Protein AF-A0A8S3QTB8-F1 (afdb_monomer)

pLDDT: mean 72.91, std 21.13, range [27.81, 95.25]

Organism: Mytilus edulis (NCBI:txid6550)

Structure (mmCIF, N/CA/C/O backbone):
data_AF-A0A8S3QTB8-F1
#
_entry.id   AF-A0A8S3QTB8-F1
#
loop_
_atom_site.group_PDB
_atom_site.id
_atom_site.type_symbol
_atom_site.label_atom_id
_atom_site.label_alt_id
_atom_site.label_comp_id
_atom_site.label_asym_id
_atom_site.label_entity_id
_atom_site.label_seq_id
_atom_site.pdbx_PDB_ins_code
_atom_site.Cartn_x
_atom_site.Cartn_y
_atom_site.Cartn_z
_atom_site.occupancy
_atom_site.B_iso_or_equiv
_atom_site.auth_seq_id
_atom_site.auth_comp_id
_atom_site.auth_asym_id
_atom_site.auth_atom_id
_atom_site.pdbx_PDB_model_num
ATOM 1 N N . MET A 1 1 ? 60.133 33.269 3.155 1.00 40.09 1 MET A N 1
ATOM 2 C CA . MET A 1 1 ? 59.887 31.812 3.217 1.00 40.09 1 MET A CA 1
ATOM 3 C C . MET A 1 1 ? 58.476 31.614 3.754 1.00 40.09 1 MET A C 1
ATOM 5 O O . MET A 1 1 ? 58.293 31.550 4.959 1.00 40.09 1 MET A O 1
ATOM 9 N N . GLY A 1 2 ? 57.471 31.682 2.877 1.00 35.28 2 GLY A N 1
ATOM 10 C CA . GLY A 1 2 ? 56.062 31.510 3.243 1.00 35.28 2 GLY A CA 1
ATOM 11 C C . GLY A 1 2 ? 55.605 30.114 2.837 1.00 35.28 2 GLY A C 1
ATOM 12 O O . GLY A 1 2 ? 55.735 29.753 1.672 1.00 35.28 2 GLY A O 1
ATOM 13 N N . LEU A 1 3 ? 55.137 29.324 3.801 1.00 34.41 3 LEU A N 1
ATOM 14 C CA . LEU A 1 3 ? 54.621 27.975 3.588 1.00 34.41 3 LEU A CA 1
ATOM 15 C C . LEU A 1 3 ? 53.158 28.065 3.132 1.00 34.41 3 LEU A C 1
ATOM 17 O O . LEU A 1 3 ? 52.293 28.488 3.895 1.00 34.41 3 LEU A O 1
ATOM 21 N N . THR A 1 4 ? 52.876 27.670 1.891 1.00 35.09 4 THR A N 1
ATOM 22 C CA . THR A 1 4 ? 51.512 27.499 1.374 1.00 35.09 4 THR A CA 1
ATOM 23 C C . THR A 1 4 ? 50.957 26.152 1.835 1.00 35.09 4 THR A C 1
ATOM 25 O O . THR A 1 4 ? 51.287 25.108 1.267 1.00 35.09 4 THR A O 1
ATOM 28 N N . GLY A 1 5 ? 50.120 26.166 2.873 1.00 34.47 5 GLY A N 1
ATOM 29 C CA . GLY A 1 5 ? 49.315 25.015 3.277 1.00 34.47 5 GLY A CA 1
ATOM 30 C C . GLY A 1 5 ? 48.163 24.805 2.297 1.00 34.47 5 GLY A C 1
ATOM 31 O O . GLY A 1 5 ? 47.241 25.612 2.243 1.00 34.47 5 GLY A O 1
ATOM 32 N N . HIS A 1 6 ? 48.218 23.728 1.514 1.00 34.06 6 HIS A N 1
ATOM 33 C CA . HIS A 1 6 ? 47.056 23.231 0.779 1.00 34.06 6 HIS A CA 1
ATOM 34 C C . HIS A 1 6 ? 46.121 22.531 1.771 1.00 34.06 6 HIS A C 1
ATOM 36 O O . HIS A 1 6 ? 46.383 21.401 2.188 1.00 34.06 6 HIS A O 1
ATOM 42 N N . SER A 1 7 ? 45.035 23.201 2.152 1.00 34.91 7 SER A N 1
ATOM 43 C CA . SER A 1 7 ? 43.897 22.557 2.807 1.00 34.91 7 SER A CA 1
ATOM 44 C C . SER A 1 7 ? 43.257 21.586 1.817 1.00 34.91 7 SER A C 1
ATOM 46 O O . SER A 1 7 ? 42.650 22.004 0.835 1.00 34.91 7 SER A O 1
ATOM 48 N N . LYS A 1 8 ? 43.419 20.281 2.055 1.00 34.66 8 LYS A N 1
ATOM 49 C CA . LYS A 1 8 ? 42.612 19.251 1.397 1.00 34.66 8 LYS A CA 1
ATOM 50 C C . LYS A 1 8 ? 41.180 19.390 1.910 1.00 34.66 8 LYS A C 1
ATOM 52 O O . LYS A 1 8 ? 40.946 19.217 3.105 1.00 34.66 8 LYS A O 1
ATOM 57 N N . GLU A 1 9 ? 40.250 19.715 1.020 1.00 29.81 9 GLU A N 1
ATOM 58 C CA . GLU A 1 9 ? 38.821 19.589 1.301 1.00 29.81 9 GLU A CA 1
ATOM 59 C C . GLU A 1 9 ? 38.500 18.127 1.669 1.00 29.81 9 GLU A C 1
ATOM 61 O O . GLU A 1 9 ? 39.016 17.204 1.027 1.00 29.81 9 GLU A O 1
ATOM 66 N N . PRO A 1 10 ? 37.696 17.882 2.719 1.00 30.17 10 PRO A N 1
ATOM 67 C CA . PRO A 1 10 ? 37.243 16.539 3.047 1.00 30.17 10 PRO A CA 1
ATOM 68 C C . PRO A 1 10 ? 36.310 16.014 1.941 1.00 30.17 10 PRO A C 1
ATOM 70 O O . PRO A 1 10 ? 35.588 16.802 1.325 1.00 30.17 10 PRO A O 1
ATOM 73 N N . PRO A 1 11 ? 36.300 14.695 1.676 1.00 27.81 11 PRO A N 1
ATOM 74 C CA . PRO A 1 11 ? 35.463 14.119 0.633 1.00 27.81 11 PRO A CA 1
ATOM 75 C C . PRO A 1 11 ? 33.989 14.383 0.951 1.00 27.81 11 PRO A C 1
ATOM 77 O O . PRO A 1 11 ? 33.517 14.098 2.054 1.00 27.81 11 PRO A O 1
ATOM 80 N N . GLN A 1 12 ? 33.273 14.939 -0.025 1.00 28.28 12 GLN A N 1
ATOM 81 C CA . GLN A 1 12 ? 31.828 15.116 0.036 1.00 28.28 12 GLN A CA 1
ATOM 82 C C . GLN A 1 12 ? 31.181 13.739 0.220 1.00 28.28 12 GLN A C 1
ATOM 84 O O . GLN A 1 12 ? 31.365 12.831 -0.587 1.00 28.28 12 GLN A O 1
ATOM 89 N N . GLN A 1 13 ? 30.478 13.563 1.335 1.00 29.94 13 GLN A N 1
ATOM 90 C CA . GLN A 1 13 ? 29.775 12.334 1.666 1.00 29.94 13 GLN A CA 1
ATOM 91 C C . GLN A 1 13 ? 28.547 12.219 0.753 1.00 29.94 13 GLN A C 1
ATOM 93 O O . GLN A 1 13 ? 27.571 12.939 0.940 1.00 29.94 13 GLN A O 1
ATOM 98 N N . GLU A 1 14 ? 28.611 11.354 -0.260 1.00 28.08 14 GLU A N 1
ATOM 99 C CA . GLU A 1 14 ? 27.478 11.087 -1.150 1.00 28.08 14 GLU A CA 1
ATOM 100 C C . GLU A 1 14 ? 26.325 10.444 -0.354 1.00 28.08 14 GLU A C 1
ATOM 102 O O . GLU A 1 14 ? 26.436 9.334 0.178 1.00 28.08 14 GLU A O 1
ATOM 107 N N . ASP A 1 15 ? 25.211 11.171 -0.236 1.00 37.97 15 ASP A N 1
ATOM 108 C CA . ASP A 1 15 ? 23.986 10.708 0.412 1.00 37.97 15 ASP A CA 1
ATOM 109 C C . ASP A 1 15 ? 23.373 9.545 -0.388 1.00 37.97 15 ASP A C 1
ATOM 111 O O . ASP A 1 15 ? 22.854 9.721 -1.490 1.00 37.97 15 ASP A O 1
ATOM 115 N N . THR A 1 16 ? 23.418 8.332 0.168 1.00 37.34 16 THR A N 1
ATOM 116 C CA . THR A 1 16 ? 22.827 7.145 -0.470 1.00 37.34 16 THR A CA 1
ATOM 117 C C . THR A 1 16 ? 21.305 7.093 -0.261 1.00 37.34 16 THR A C 1
ATOM 119 O O . THR A 1 16 ? 20.840 7.300 0.865 1.00 37.34 16 THR A O 1
ATOM 122 N N . PRO A 1 17 ? 20.513 6.795 -1.311 1.00 46.25 17 PRO A N 1
ATOM 123 C CA . PRO A 1 17 ? 19.058 6.716 -1.211 1.00 46.25 17 PRO A CA 1
ATOM 124 C C . PRO A 1 17 ? 18.593 5.548 -0.325 1.00 46.25 17 PRO A C 1
ATOM 126 O O . PRO A 1 17 ? 19.203 4.472 -0.299 1.00 46.25 17 PRO A O 1
ATOM 129 N N . VAL A 1 18 ? 17.509 5.775 0.426 1.00 48.12 18 VAL A N 1
ATOM 130 C CA . VAL A 1 18 ? 17.020 4.881 1.488 1.00 48.12 18 VAL A CA 1
ATOM 131 C C . VAL A 1 18 ? 15.577 4.451 1.202 1.00 48.12 18 VAL A C 1
ATOM 133 O O . VAL A 1 18 ? 14.760 5.285 0.816 1.00 48.12 18 VAL A O 1
ATOM 136 N N . VAL A 1 19 ? 15.256 3.170 1.402 1.00 54.66 19 VAL A N 1
ATOM 137 C CA . VAL A 1 19 ? 13.880 2.655 1.378 1.00 54.66 19 VAL A CA 1
ATOM 138 C C . VAL A 1 19 ? 13.186 2.955 2.705 1.00 54.66 19 VAL A C 1
ATOM 140 O O . VAL A 1 19 ? 13.759 2.779 3.783 1.00 54.66 19 VAL A O 1
ATOM 143 N N . GLY A 1 20 ? 11.960 3.467 2.630 1.00 52.28 20 GLY A N 1
ATOM 144 C CA . GLY A 1 20 ? 11.146 3.736 3.806 1.00 52.28 20 GLY A CA 1
ATOM 145 C C . GLY A 1 20 ? 10.506 2.452 4.329 1.00 52.28 20 GLY A C 1
ATOM 146 O O . GLY A 1 20 ? 9.664 1.862 3.659 1.00 52.28 20 GLY A O 1
ATOM 147 N N . GLU A 1 21 ? 10.893 2.041 5.536 1.00 44.66 21 GLU A N 1
ATOM 148 C CA . GLU A 1 21 ? 10.250 0.965 6.298 1.00 44.66 21 GLU A CA 1
ATOM 149 C C . GLU A 1 21 ? 9.515 1.591 7.495 1.00 44.66 21 GLU A C 1
ATOM 151 O O . GLU A 1 21 ? 10.133 2.327 8.273 1.00 44.66 21 GLU A O 1
ATOM 156 N N . TYR A 1 22 ? 8.220 1.299 7.665 1.00 48.00 22 TYR A N 1
ATOM 157 C CA . TYR A 1 22 ? 7.482 1.653 8.884 1.00 48.00 22 TYR A CA 1
ATOM 158 C C . TYR A 1 22 ? 7.358 0.416 9.783 1.00 48.00 22 TYR A C 1
ATOM 160 O O . TYR A 1 22 ? 6.621 -0.520 9.475 1.00 48.00 22 TYR A O 1
ATOM 168 N N . CYS A 1 23 ? 8.086 0.412 10.901 1.00 37.94 23 CYS A N 1
ATOM 169 C CA . CYS A 1 23 ? 7.903 -0.561 11.975 1.00 37.94 23 CYS A CA 1
ATOM 170 C C . CYS A 1 23 ? 7.125 0.120 13.104 1.00 37.94 23 CYS A C 1
ATOM 172 O O . CYS A 1 23 ? 7.673 0.988 13.778 1.00 37.94 23 CYS A O 1
ATOM 174 N N . GLY A 1 24 ? 5.863 -0.268 13.302 1.00 36.94 24 GLY A N 1
ATOM 175 C CA . GLY A 1 24 ? 5.086 0.121 14.479 1.00 36.94 24 GLY A CA 1
ATOM 176 C C . GLY A 1 24 ? 5.673 -0.531 15.731 1.00 36.94 24 GLY A C 1
ATOM 177 O O . GLY A 1 24 ? 5.441 -1.712 15.987 1.00 36.94 24 GLY A O 1
ATOM 178 N N . GLU A 1 25 ? 6.500 0.206 16.465 1.00 32.28 25 GLU A N 1
ATOM 179 C CA . GLU A 1 25 ? 6.946 -0.142 17.814 1.00 32.28 25 GLU A CA 1
ATOM 180 C C . GLU A 1 25 ? 6.416 0.915 18.776 1.00 32.28 25 GLU A C 1
ATOM 182 O O . GLU A 1 25 ? 6.789 2.083 18.680 1.00 32.28 25 GLU A O 1
ATOM 187 N N . ASN A 1 26 ? 5.552 0.495 19.702 1.00 33.56 26 ASN A N 1
ATOM 188 C CA . ASN A 1 26 ? 5.143 1.323 20.827 1.00 33.56 26 ASN A CA 1
ATOM 189 C C . ASN A 1 26 ? 6.339 1.513 21.760 1.00 33.56 26 ASN A C 1
ATOM 191 O O . ASN A 1 26 ? 6.771 0.579 22.433 1.00 33.56 26 ASN A O 1
ATOM 195 N N . ASN A 1 27 ? 6.857 2.734 21.814 1.00 32.19 27 ASN A N 1
ATOM 196 C CA . ASN A 1 27 ? 7.218 3.343 23.081 1.00 32.19 27 ASN A CA 1
ATOM 197 C C . ASN A 1 27 ? 7.221 4.862 22.951 1.00 32.19 27 ASN A C 1
ATOM 199 O O . ASN A 1 27 ? 7.688 5.431 21.963 1.00 32.19 27 ASN A O 1
ATOM 203 N N . HIS A 1 28 ? 6.683 5.453 24.006 1.00 41.22 28 HIS A N 1
ATOM 204 C CA . HIS A 1 28 ? 6.347 6.838 24.304 1.00 41.22 28 HIS A CA 1
ATOM 205 C C . HIS A 1 28 ? 7.540 7.817 24.287 1.00 41.22 28 HIS A C 1
ATOM 207 O O . HIS A 1 28 ? 7.621 8.694 25.129 1.00 41.22 28 HIS A O 1
ATOM 213 N N . GLU A 1 29 ? 8.495 7.670 23.362 1.00 35.88 29 GLU A N 1
ATOM 214 C CA . GLU A 1 29 ? 9.537 8.655 23.065 1.00 35.88 29 GLU A CA 1
ATOM 215 C C . GLU A 1 29 ? 10.298 8.252 21.789 1.00 35.88 29 GLU A C 1
ATOM 217 O O . GLU A 1 29 ? 11.013 7.250 21.760 1.00 35.88 29 GLU A O 1
ATOM 222 N N . ARG A 1 30 ? 10.219 9.116 20.761 1.00 37.31 30 ARG A N 1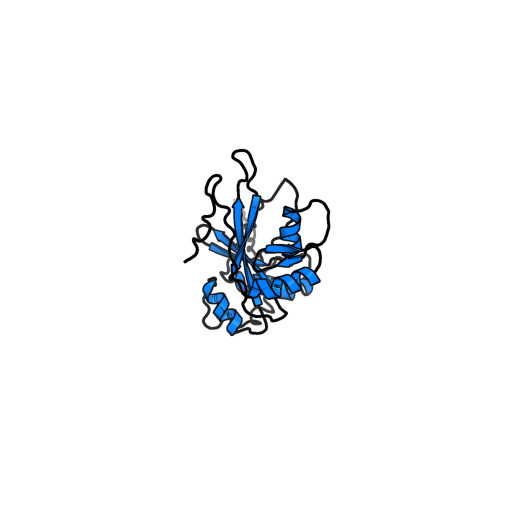
ATOM 223 C CA . ARG A 1 30 ? 10.924 9.099 19.452 1.00 37.31 30 ARG A CA 1
ATOM 224 C C . ARG A 1 30 ? 10.159 8.540 18.246 1.00 37.31 30 ARG A C 1
ATOM 226 O O . ARG A 1 30 ? 10.637 7.630 17.577 1.00 37.31 30 ARG A O 1
ATOM 233 N N . THR A 1 31 ? 9.164 9.279 17.768 1.00 32.56 31 THR A N 1
ATOM 234 C CA . THR A 1 31 ? 8.809 9.265 16.331 1.00 32.56 31 THR A CA 1
ATOM 235 C C . THR A 1 31 ? 8.717 10.666 15.715 1.00 32.56 31 THR A C 1
ATOM 237 O O . THR A 1 31 ? 8.080 10.873 14.697 1.00 32.56 31 THR A O 1
ATOM 240 N N . SER A 1 32 ? 9.523 11.615 16.212 1.00 34.12 32 SER A N 1
ATOM 241 C CA . SER A 1 32 ? 10.059 12.722 15.387 1.00 34.12 32 SER A CA 1
ATOM 242 C C . SER A 1 32 ? 11.439 12.382 14.790 1.00 34.12 32 SER A C 1
ATOM 244 O O . SER A 1 32 ? 12.166 13.236 14.280 1.00 34.12 32 SER A O 1
ATOM 246 N N . LYS A 1 33 ? 11.828 11.097 14.750 1.00 32.44 33 LYS A N 1
ATOM 247 C CA . LYS A 1 33 ? 12.864 10.651 13.804 1.00 32.44 33 LYS A CA 1
ATOM 248 C C . LYS A 1 33 ? 12.236 10.473 12.433 1.00 32.44 33 LYS A C 1
ATOM 250 O O . LYS A 1 33 ? 12.140 9.382 11.887 1.00 32.44 33 LYS A O 1
ATOM 255 N N . LYS A 1 34 ? 11.839 11.622 11.892 1.00 38.97 34 LYS A N 1
ATOM 256 C CA . LYS A 1 34 ? 11.714 11.925 10.477 1.00 38.97 34 LYS A CA 1
ATOM 257 C C . LYS A 1 34 ? 12.712 11.045 9.721 1.00 38.97 34 LYS A C 1
ATOM 259 O O . LYS A 1 34 ? 13.922 11.257 9.838 1.00 38.97 34 LYS A O 1
ATOM 264 N N . SER A 1 35 ? 12.222 10.053 8.975 1.00 35.19 35 SER A N 1
ATOM 265 C CA . SER A 1 35 ? 12.986 9.448 7.884 1.00 35.19 35 SER A CA 1
ATOM 266 C C . SER A 1 35 ? 13.229 10.569 6.872 1.00 35.19 35 SER A C 1
ATOM 268 O O . SER A 1 35 ? 12.475 10.801 5.936 1.00 35.19 35 SER A O 1
ATOM 270 N N . ARG A 1 36 ? 14.219 11.409 7.177 1.00 35.31 36 ARG A N 1
ATOM 271 C CA . ARG A 1 36 ? 14.591 12.620 6.446 1.00 35.31 36 ARG A CA 1
ATOM 272 C C . ARG A 1 36 ? 15.844 12.341 5.626 1.00 35.31 36 ARG A C 1
ATOM 274 O O . ARG A 1 36 ? 16.644 13.244 5.409 1.00 35.31 36 ARG A O 1
ATOM 281 N N . ARG A 1 37 ? 16.046 11.092 5.198 1.00 37.66 37 ARG A N 1
ATOM 282 C CA . ARG A 1 37 ? 17.047 10.760 4.187 1.00 37.66 37 ARG A CA 1
ATOM 283 C C . ARG A 1 37 ? 16.320 10.603 2.871 1.00 37.66 37 ARG A C 1
ATOM 285 O O . ARG A 1 37 ? 15.574 9.657 2.657 1.00 37.66 37 ARG A O 1
ATOM 292 N N . LYS A 1 38 ? 16.471 11.650 2.063 1.00 42.56 38 LYS A N 1
ATOM 293 C CA . LYS A 1 38 ? 15.854 11.814 0.757 1.00 42.56 38 LYS A CA 1
ATOM 294 C C . LYS A 1 38 ? 16.303 10.635 -0.094 1.00 42.56 38 LYS A C 1
ATOM 296 O O . LYS A 1 38 ? 17.478 10.555 -0.436 1.00 42.56 38 LYS A O 1
ATOM 301 N N . ASN A 1 39 ? 15.377 9.758 -0.460 1.00 48.47 39 ASN A N 1
ATOM 302 C CA . ASN A 1 39 ? 15.550 9.143 -1.754 1.00 48.47 39 ASN A CA 1
ATOM 303 C C . ASN A 1 39 ? 15.467 10.285 -2.786 1.00 48.47 39 ASN A C 1
ATOM 305 O O . ASN A 1 39 ? 14.509 11.065 -2.782 1.00 48.47 39 ASN A O 1
ATOM 309 N N . THR A 1 40 ? 16.562 10.518 -3.506 1.00 51.84 40 THR A N 1
ATOM 310 C CA . THR A 1 40 ? 16.666 11.579 -4.514 1.00 51.84 40 THR A CA 1
ATOM 311 C C . THR A 1 40 ? 16.003 11.168 -5.818 1.00 51.84 40 THR A C 1
ATOM 313 O O . THR A 1 40 ? 15.621 12.049 -6.588 1.00 51.84 40 THR A O 1
ATOM 316 N N . ASP A 1 41 ? 15.812 9.866 -6.036 1.00 65.25 41 ASP A N 1
ATOM 317 C CA . ASP A 1 41 ? 14.984 9.373 -7.121 1.00 65.25 41 ASP A CA 1
ATOM 318 C C . ASP A 1 41 ? 13.491 9.489 -6.763 1.00 65.25 41 ASP A C 1
ATOM 3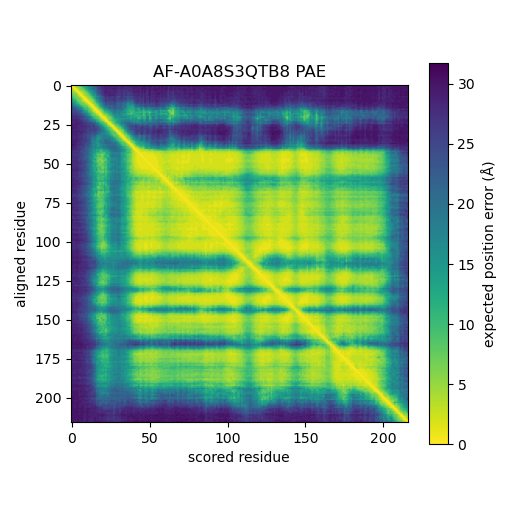20 O O . ASP A 1 41 ? 13.068 9.381 -5.609 1.00 65.25 41 ASP A O 1
ATOM 324 N N . GLN A 1 42 ? 12.672 9.786 -7.771 1.00 80.75 42 GLN A N 1
ATOM 325 C CA . GLN A 1 42 ? 11.211 9.848 -7.641 1.00 80.75 42 GLN A CA 1
ATOM 326 C C . GLN A 1 42 ? 10.586 8.440 -7.712 1.00 80.75 42 GLN A C 1
ATOM 328 O O . GLN A 1 42 ? 9.378 8.296 -7.891 1.00 80.75 42 GLN A O 1
ATOM 333 N N . GLU A 1 43 ? 11.397 7.388 -7.553 1.00 88.94 43 GLU A N 1
ATOM 334 C CA . GLU A 1 43 ? 11.039 5.989 -7.797 1.00 88.94 43 GLU A CA 1
ATOM 335 C C . GLU A 1 43 ? 10.669 5.239 -6.514 1.00 88.94 43 GLU A C 1
ATOM 337 O O . GLU A 1 43 ? 10.716 4.014 -6.445 1.00 88.94 43 GLU A O 1
ATOM 342 N N . CYS A 1 44 ? 10.257 5.962 -5.472 1.00 88.56 44 CYS A N 1
ATOM 343 C CA . CYS A 1 44 ? 9.914 5.380 -4.174 1.00 88.56 44 CYS A CA 1
ATOM 344 C C . CYS A 1 44 ? 8.928 4.199 -4.241 1.00 88.56 44 CYS A C 1
ATOM 346 O O . CYS A 1 44 ? 9.086 3.263 -3.464 1.00 88.56 44 CYS A O 1
ATOM 348 N N . LEU A 1 45 ? 7.976 4.192 -5.187 1.00 91.75 45 LEU A N 1
ATOM 349 C CA . LEU A 1 45 ? 7.083 3.047 -5.399 1.00 91.75 45 LEU A CA 1
ATOM 350 C C . LEU A 1 45 ? 7.863 1.781 -5.786 1.00 91.75 45 LEU A C 1
ATOM 352 O O . LEU A 1 45 ? 7.656 0.735 -5.177 1.00 91.75 45 LEU A O 1
ATOM 356 N N . ARG A 1 46 ? 8.782 1.884 -6.759 1.00 93.62 46 ARG A N 1
ATOM 357 C CA . ARG A 1 46 ? 9.630 0.770 -7.210 1.00 93.62 46 ARG A CA 1
ATOM 358 C C . ARG A 1 46 ? 10.406 0.206 -6.031 1.00 93.62 46 ARG A C 1
ATOM 360 O O . ARG A 1 46 ? 10.348 -0.988 -5.765 1.00 93.62 46 ARG A O 1
ATOM 367 N N . TRP A 1 47 ? 11.083 1.070 -5.284 1.00 92.56 47 TRP A N 1
ATOM 368 C CA . TRP A 1 47 ? 11.917 0.610 -4.181 1.00 92.56 47 TRP A CA 1
ATOM 369 C C . TRP A 1 47 ? 11.124 0.031 -3.016 1.00 92.56 47 TRP A C 1
ATOM 371 O O . TRP A 1 47 ? 11.593 -0.920 -2.402 1.00 92.56 47 TRP A O 1
ATOM 381 N N . ALA A 1 48 ? 9.929 0.554 -2.733 1.00 92.50 48 ALA A N 1
ATOM 382 C CA . ALA A 1 48 ? 9.054 -0.015 -1.715 1.00 92.50 48 ALA A CA 1
ATOM 383 C C . ALA A 1 48 ? 8.581 -1.426 -2.107 1.00 92.50 48 ALA A C 1
ATOM 385 O O . ALA A 1 48 ? 8.631 -2.338 -1.283 1.00 92.50 48 ALA A O 1
ATOM 386 N N . ILE A 1 49 ? 8.209 -1.639 -3.373 1.00 93.94 49 ILE A N 1
ATOM 387 C CA . ILE A 1 49 ? 7.836 -2.966 -3.888 1.00 93.94 49 ILE A CA 1
ATOM 388 C C . ILE A 1 49 ? 9.026 -3.928 -3.814 1.00 93.94 49 ILE A C 1
ATOM 390 O O . ILE A 1 49 ? 8.902 -5.013 -3.252 1.00 93.94 49 ILE A O 1
ATOM 394 N N . LEU A 1 50 ? 10.197 -3.519 -4.309 1.00 93.81 50 LEU A N 1
ATOM 395 C CA . LEU A 1 50 ? 11.391 -4.367 -4.287 1.00 93.81 50 LEU A CA 1
ATOM 396 C C . LEU A 1 50 ? 11.839 -4.690 -2.860 1.00 93.81 50 LEU A C 1
ATOM 398 O O . LEU A 1 50 ? 12.236 -5.821 -2.585 1.00 93.81 50 LEU A O 1
ATOM 402 N N . SER A 1 51 ? 11.721 -3.738 -1.928 1.00 91.81 51 SER A N 1
ATOM 403 C CA . SER A 1 51 ? 11.975 -4.023 -0.515 1.00 91.81 51 SER A CA 1
ATOM 404 C C . SER A 1 51 ? 11.002 -5.055 0.041 1.00 91.81 51 SER A C 1
ATOM 406 O O . SER A 1 51 ? 11.423 -5.948 0.764 1.00 91.81 51 SER A O 1
ATOM 408 N N . ALA A 1 52 ? 9.727 -4.997 -0.345 1.00 92.06 52 ALA A N 1
ATOM 409 C CA . ALA A 1 52 ? 8.719 -5.927 0.144 1.00 92.06 52 ALA A CA 1
ATOM 410 C C . ALA A 1 52 ? 8.972 -7.370 -0.301 1.00 92.06 52 ALA A C 1
ATOM 412 O O . ALA A 1 52 ? 8.625 -8.302 0.416 1.00 92.06 52 ALA A O 1
ATOM 413 N N . LEU A 1 53 ? 9.576 -7.545 -1.475 1.00 92.56 53 LEU A N 1
ATOM 414 C CA . LEU A 1 53 ? 9.784 -8.855 -2.084 1.00 92.56 53 LEU A CA 1
ATOM 415 C C . LEU A 1 53 ? 11.158 -9.450 -1.780 1.00 92.56 53 LEU A C 1
ATOM 417 O O . LEU A 1 53 ? 11.262 -10.658 -1.601 1.00 92.56 53 LEU A O 1
ATOM 421 N N . HIS A 1 54 ? 12.193 -8.616 -1.672 1.00 92.19 54 HIS A N 1
ATOM 422 C CA . HIS A 1 54 ? 13.577 -9.087 -1.576 1.00 92.19 54 HIS A CA 1
ATOM 423 C C . HIS A 1 54 ? 14.277 -8.724 -0.264 1.00 92.19 54 HIS A C 1
ATOM 425 O O . HIS A 1 54 ? 15.494 -8.886 -0.159 1.00 92.19 54 HIS A O 1
ATOM 431 N N . HIS A 1 55 ? 13.565 -8.232 0.759 1.00 88.88 55 HIS A N 1
ATOM 432 C CA . HIS A 1 55 ? 14.203 -7.880 2.038 1.00 88.88 55 HIS A CA 1
ATOM 433 C C . HIS A 1 55 ? 14.932 -9.060 2.708 1.00 88.88 55 HIS A C 1
ATOM 435 O O . HIS A 1 55 ? 15.823 -8.837 3.527 1.00 88.88 55 HIS A O 1
ATOM 441 N N . GLU A 1 56 ? 14.554 -10.307 2.408 1.00 89.31 56 GLU A N 1
ATOM 442 C CA . GLU A 1 56 ? 15.221 -11.510 2.930 1.00 89.31 56 GLU A CA 1
ATOM 443 C C . GLU A 1 56 ? 16.506 -11.862 2.169 1.00 89.31 56 GLU A C 1
ATOM 445 O O . GLU A 1 56 ? 17.384 -12.530 2.713 1.00 89.31 56 GLU A O 1
ATOM 450 N N . GLU A 1 57 ? 16.644 -11.370 0.937 1.00 90.00 57 GLU A N 1
ATOM 451 C CA . GLU A 1 57 ? 17.757 -11.654 0.024 1.00 90.00 57 GLU A CA 1
ATOM 452 C C . GLU A 1 57 ? 18.886 -10.610 0.092 1.00 90.00 57 GLU A C 1
ATOM 454 O O . GLU A 1 57 ? 19.868 -10.682 -0.657 1.00 90.00 57 GLU A O 1
ATOM 459 N N . VAL A 1 58 ? 18.743 -9.607 0.960 1.00 87.25 58 VAL A N 1
ATOM 460 C CA . VAL A 1 58 ? 19.709 -8.520 1.159 1.00 87.25 58 VAL A CA 1
ATOM 461 C C . VAL A 1 58 ? 20.303 -8.562 2.567 1.00 87.25 58 VAL A C 1
ATOM 463 O O . VAL A 1 58 ? 19.776 -9.195 3.482 1.00 87.25 58 VAL A O 1
ATOM 466 N N . ASP A 1 59 ? 21.424 -7.866 2.765 1.00 82.94 59 ASP A N 1
ATOM 467 C CA . ASP A 1 59 ? 22.053 -7.757 4.084 1.00 82.94 59 ASP A CA 1
ATOM 468 C C . ASP A 1 59 ? 21.096 -7.099 5.095 1.00 82.94 59 ASP A C 1
ATOM 470 O O . ASP A 1 59 ? 20.697 -5.940 4.935 1.00 82.94 59 ASP A O 1
ATOM 474 N N . LYS A 1 60 ? 20.790 -7.826 6.178 1.00 80.06 60 LYS A N 1
ATOM 475 C CA . LYS A 1 60 ? 19.908 -7.397 7.276 1.00 80.06 60 LYS A CA 1
ATOM 476 C C . LYS A 1 60 ? 20.336 -6.072 7.916 1.00 80.06 60 LYS A C 1
ATOM 478 O O . LYS A 1 60 ? 19.490 -5.335 8.413 1.00 80.06 60 LYS A O 1
ATOM 483 N N . ASN A 1 61 ? 21.625 -5.735 7.886 1.00 77.38 61 ASN A N 1
ATOM 484 C CA . ASN A 1 61 ? 22.139 -4.474 8.431 1.00 77.38 61 ASN A CA 1
ATOM 485 C C . ASN A 1 61 ? 21.924 -3.280 7.487 1.00 77.38 61 ASN A C 1
ATOM 487 O O . ASN A 1 61 ? 22.078 -2.124 7.889 1.00 77.38 61 ASN A O 1
ATOM 491 N N . CYS A 1 62 ? 21.594 -3.547 6.222 1.00 73.25 62 CYS A N 1
ATOM 492 C CA . CYS A 1 62 ? 21.502 -2.561 5.154 1.00 73.25 62 CYS A CA 1
ATOM 493 C C . CYS A 1 62 ? 20.189 -2.640 4.361 1.00 73.25 62 CYS A C 1
ATOM 495 O O . CYS A 1 62 ? 20.129 -2.038 3.288 1.00 73.25 62 CYS A O 1
ATOM 497 N N . THR A 1 63 ? 19.141 -3.300 4.875 1.00 72.44 63 THR A N 1
ATOM 498 C CA . THR A 1 63 ? 17.830 -3.439 4.195 1.00 72.44 63 THR A CA 1
ATOM 499 C C . THR A 1 63 ? 17.251 -2.099 3.772 1.00 72.44 63 THR A C 1
ATOM 501 O O . THR A 1 63 ? 16.560 -2.002 2.769 1.00 72.44 63 THR A O 1
ATOM 504 N N . LYS A 1 64 ? 17.600 -1.031 4.488 1.00 74.12 64 LYS A N 1
ATOM 505 C CA . LYS A 1 64 ? 17.141 0.322 4.199 1.00 74.12 64 LYS A CA 1
ATOM 506 C C . LYS A 1 64 ? 17.835 0.968 3.002 1.00 74.12 64 LYS A C 1
ATOM 508 O O . LYS A 1 64 ? 17.468 2.072 2.644 1.00 74.12 64 LYS A O 1
ATOM 513 N N . ARG A 1 65 ? 18.850 0.368 2.377 1.00 80.06 65 ARG A N 1
ATOM 514 C CA . ARG A 1 65 ? 19.612 1.012 1.290 1.00 80.06 65 ARG A CA 1
ATOM 515 C C . ARG A 1 65 ? 19.065 0.611 -0.075 1.00 80.06 65 ARG A C 1
ATOM 517 O O . ARG A 1 65 ? 19.156 -0.553 -0.448 1.00 80.06 65 ARG A O 1
ATOM 524 N N . VAL A 1 66 ? 18.636 1.594 -0.871 1.00 82.75 66 VAL A N 1
ATOM 525 C CA . VAL A 1 66 ? 18.157 1.382 -2.253 1.00 82.75 66 VAL A CA 1
ATOM 526 C C . VAL A 1 66 ? 19.187 0.636 -3.107 1.00 82.75 66 VAL A C 1
ATOM 528 O O . VAL A 1 66 ? 18.832 -0.222 -3.907 1.00 82.75 66 VAL A O 1
ATOM 531 N N . GLY A 1 67 ? 20.481 0.897 -2.886 1.00 83.56 67 GLY A N 1
ATOM 532 C CA . GLY A 1 67 ? 21.572 0.243 -3.614 1.00 83.56 67 GLY A CA 1
ATOM 533 C C . GLY A 1 67 ? 21.537 -1.292 -3.595 1.00 83.56 67 GLY A C 1
ATOM 534 O O . GLY A 1 67 ? 21.953 -1.897 -4.576 1.00 83.56 67 GLY A O 1
ATOM 535 N N . GLN A 1 68 ? 21.006 -1.915 -2.535 1.00 85.62 68 GLN A N 1
ATOM 536 C CA . GLN A 1 68 ? 20.886 -3.377 -2.425 1.00 85.62 68 GLN A CA 1
ATOM 537 C C . GLN A 1 68 ? 19.836 -3.954 -3.387 1.00 85.62 68 GLN A C 1
ATOM 539 O O . GLN A 1 68 ? 19.970 -5.089 -3.840 1.00 85.62 68 GLN A O 1
ATOM 544 N N . TYR A 1 69 ? 18.818 -3.160 -3.729 1.00 89.88 69 TYR A N 1
ATOM 545 C CA . TYR A 1 69 ? 17.697 -3.593 -4.561 1.00 89.88 69 TYR A CA 1
ATOM 546 C C . TYR A 1 69 ? 17.893 -3.306 -6.049 1.00 89.88 69 TYR A C 1
ATOM 548 O O . TYR A 1 69 ? 17.128 -3.800 -6.869 1.00 89.88 69 TYR A O 1
ATOM 556 N N . LYS A 1 70 ? 18.933 -2.546 -6.426 1.00 89.38 70 LYS A N 1
ATOM 557 C CA . LYS A 1 70 ? 19.201 -2.168 -7.826 1.00 89.38 70 LYS A CA 1
ATOM 558 C C . LYS A 1 70 ? 19.317 -3.361 -8.777 1.00 89.38 70 LYS A C 1
ATOM 560 O O . LYS A 1 70 ? 19.001 -3.215 -9.949 1.00 89.38 70 LYS A O 1
ATOM 565 N N . LYS A 1 71 ? 19.741 -4.530 -8.285 1.00 92.12 71 LYS A N 1
ATOM 566 C CA . LYS A 1 71 ? 19.808 -5.762 -9.091 1.00 92.12 71 LYS A CA 1
ATOM 567 C C . LYS A 1 71 ? 18.441 -6.254 -9.593 1.00 92.12 71 LYS A C 1
ATOM 569 O O . LYS A 1 71 ? 18.416 -6.978 -10.577 1.00 92.12 71 LYS A O 1
ATOM 574 N N . TRP A 1 72 ? 17.344 -5.833 -8.962 1.00 94.25 72 TRP A N 1
ATOM 575 C CA . TRP A 1 72 ? 15.966 -6.140 -9.366 1.00 94.25 72 TRP A CA 1
ATOM 576 C C . TRP A 1 72 ? 15.225 -4.912 -9.917 1.00 94.25 72 TRP A C 1
ATOM 578 O O . TRP A 1 72 ? 14.004 -4.922 -10.024 1.00 94.25 72 TRP A O 1
ATOM 588 N N . ALA A 1 73 ? 15.932 -3.826 -10.260 1.00 89.31 73 ALA A N 1
ATOM 589 C CA . ALA A 1 73 ? 15.299 -2.579 -10.709 1.00 89.31 73 ALA A CA 1
ATOM 590 C C . ALA A 1 73 ? 14.379 -2.763 -11.933 1.00 89.31 73 ALA A C 1
ATOM 592 O O . ALA A 1 73 ? 13.377 -2.055 -12.047 1.00 89.31 73 ALA A O 1
ATOM 593 N N . ASP A 1 74 ? 14.700 -3.741 -12.785 1.00 91.19 74 ASP A N 1
ATOM 594 C CA . ASP A 1 74 ? 13.988 -4.059 -14.026 1.00 91.19 74 ASP A CA 1
ATOM 595 C C . ASP A 1 74 ? 13.041 -5.273 -13.897 1.00 91.19 74 ASP A C 1
ATOM 597 O O . ASP A 1 74 ? 12.544 -5.770 -14.904 1.00 91.19 74 ASP A O 1
ATOM 601 N N . GLU A 1 75 ? 12.784 -5.779 -12.680 1.00 93.50 75 GLU A N 1
ATOM 602 C CA . GLU A 1 75 ? 11.905 -6.946 -12.463 1.00 93.50 75 GLU A CA 1
ATOM 603 C C . GLU A 1 75 ? 10.444 -6.669 -12.848 1.00 93.50 75 GLU A C 1
ATOM 605 O O . GLU A 1 75 ? 9.748 -7.562 -13.329 1.00 93.50 75 GLU A O 1
ATOM 610 N N . PHE A 1 76 ? 9.986 -5.427 -12.670 1.00 93.75 76 PHE A N 1
ATOM 611 C CA . PHE A 1 76 ? 8.597 -5.033 -12.899 1.00 93.75 76 PHE A CA 1
ATOM 612 C C . PHE A 1 76 ? 8.446 -4.076 -14.075 1.00 93.75 76 PHE A C 1
ATOM 614 O O . PHE A 1 76 ? 9.252 -3.166 -14.283 1.00 93.75 76 PHE A O 1
ATOM 621 N N . ASN A 1 77 ? 7.340 -4.228 -14.800 1.00 93.94 77 ASN A N 1
ATOM 622 C CA . ASN A 1 77 ? 6.995 -3.371 -15.921 1.00 93.94 77 ASN A CA 1
ATOM 623 C C . ASN A 1 77 ? 6.399 -2.037 -15.422 1.00 93.94 77 ASN A C 1
ATOM 625 O O . ASN A 1 77 ? 5.345 -2.017 -14.782 1.00 93.94 77 ASN A O 1
ATOM 629 N N . PHE A 1 78 ? 7.069 -0.927 -15.753 1.00 94.50 78 PHE A N 1
ATOM 630 C CA . PHE A 1 78 ? 6.617 0.454 -15.520 1.00 94.50 78 PHE A CA 1
ATOM 631 C C . PHE A 1 78 ? 6.350 1.218 -16.837 1.00 94.50 78 PHE A C 1
ATOM 633 O O . PHE A 1 78 ? 6.343 2.450 -16.864 1.00 94.50 78 PHE A O 1
ATOM 640 N N . ASP A 1 79 ? 6.133 0.519 -17.951 1.00 94.25 79 ASP A N 1
ATOM 641 C CA . ASP A 1 79 ? 6.020 1.115 -19.281 1.00 94.25 79 ASP A CA 1
ATOM 642 C C . ASP A 1 79 ? 4.833 2.082 -19.381 1.00 94.25 79 ASP A C 1
ATOM 644 O O . ASP A 1 79 ? 3.655 1.748 -19.178 1.00 94.25 79 ASP A O 1
ATOM 648 N N . GLY A 1 80 ? 5.148 3.327 -19.738 1.00 92.56 80 GLY A N 1
ATOM 649 C CA . GLY A 1 80 ? 4.184 4.421 -19.796 1.00 92.56 80 GLY A CA 1
ATOM 650 C C . GLY A 1 80 ? 3.591 4.781 -18.430 1.00 92.56 80 GLY A C 1
ATOM 651 O O . GLY A 1 80 ? 2.444 5.234 -18.376 1.00 92.56 80 GLY A O 1
ATOM 652 N N . ILE A 1 81 ? 4.311 4.516 -17.340 1.00 93.25 81 ILE A N 1
ATOM 653 C CA . ILE A 1 81 ? 4.031 5.042 -16.006 1.00 93.25 81 ILE A CA 1
ATOM 654 C C . ILE A 1 81 ? 5.122 6.057 -15.681 1.00 93.25 81 ILE A C 1
ATOM 656 O O . ILE A 1 81 ? 6.303 5.728 -15.633 1.00 93.25 81 ILE A O 1
ATOM 660 N N . GLU A 1 82 ? 4.719 7.304 -15.462 1.00 90.81 82 GLU A N 1
ATOM 661 C CA . GLU A 1 82 ? 5.646 8.366 -15.090 1.00 90.81 82 GLU A CA 1
ATOM 662 C C . GLU A 1 82 ? 5.883 8.377 -13.579 1.00 90.81 82 GLU A C 1
ATOM 664 O O . GLU A 1 82 ? 4.968 8.150 -12.779 1.00 90.81 82 GLU A O 1
ATOM 669 N N . PHE A 1 83 ? 7.125 8.661 -13.194 1.00 88.38 83 PHE A N 1
ATOM 670 C CA . PHE A 1 83 ? 7.502 8.879 -11.805 1.00 88.38 83 PHE A CA 1
ATOM 671 C C . PHE A 1 83 ? 7.407 10.372 -11.447 1.00 88.38 83 PHE A C 1
ATOM 673 O O . PHE A 1 83 ? 7.817 11.212 -12.251 1.00 88.38 83 PHE A O 1
ATOM 680 N N . PRO A 1 84 ? 6.946 10.726 -10.232 1.00 89.06 84 PRO A N 1
ATOM 681 C CA . PRO A 1 84 ? 6.455 9.837 -9.176 1.00 89.06 84 PRO A CA 1
ATOM 682 C C . PRO A 1 84 ? 5.083 9.224 -9.506 1.00 89.06 84 PRO A C 1
ATOM 684 O O . PRO A 1 84 ? 4.185 9.897 -10.008 1.00 89.06 84 PRO A O 1
ATOM 687 N N . VAL A 1 85 ? 4.912 7.936 -9.191 1.00 90.62 85 VAL A N 1
ATOM 688 C CA . VAL A 1 85 ? 3.698 7.190 -9.554 1.00 90.62 85 VAL A CA 1
ATOM 689 C C . VAL A 1 85 ? 2.509 7.643 -8.708 1.00 90.62 85 VAL A C 1
ATOM 691 O O . VAL A 1 85 ? 2.492 7.481 -7.488 1.00 90.62 85 VAL A O 1
ATOM 694 N N . SER A 1 86 ? 1.479 8.181 -9.357 1.00 91.19 86 SER A N 1
ATOM 695 C CA . SER A 1 86 ? 0.223 8.538 -8.686 1.00 91.19 86 SER A CA 1
ATOM 696 C C . SER A 1 86 ? -0.591 7.301 -8.289 1.00 91.19 86 SER A C 1
ATOM 698 O O . SER A 1 86 ? -0.517 6.268 -8.954 1.00 91.19 86 SER A O 1
ATOM 700 N N . LEU A 1 87 ? -1.456 7.424 -7.273 1.00 90.94 87 LEU A N 1
ATOM 701 C CA . LEU A 1 87 ? -2.350 6.338 -6.832 1.00 90.94 87 LEU A CA 1
ATOM 702 C C . LEU A 1 87 ? -3.169 5.727 -7.984 1.00 90.94 87 LEU A C 1
ATOM 704 O O . LEU A 1 87 ? -3.319 4.511 -8.064 1.00 90.94 87 LEU A O 1
ATOM 708 N N . LYS A 1 88 ? -3.648 6.564 -8.916 1.00 90.44 88 LYS A N 1
ATOM 709 C CA . LYS A 1 88 ? -4.430 6.128 -10.088 1.00 90.44 88 LYS A CA 1
ATOM 710 C C . LYS A 1 88 ? -3.602 5.304 -11.078 1.00 90.44 88 LYS A C 1
ATOM 712 O O . LYS A 1 88 ? -4.137 4.433 -11.758 1.00 90.44 88 LYS A O 1
ATOM 717 N N . ALA A 1 89 ? -2.303 5.579 -11.178 1.00 93.62 89 ALA A N 1
ATOM 718 C CA . ALA A 1 89 ? -1.408 4.860 -12.077 1.00 93.62 89 ALA A CA 1
ATOM 719 C C . ALA A 1 89 ? -1.036 3.464 -11.549 1.00 93.62 89 ALA A C 1
ATOM 721 O O . ALA A 1 89 ? -0.629 2.614 -12.340 1.00 93.62 89 ALA A O 1
ATOM 722 N N . ILE A 1 90 ? -1.250 3.182 -10.258 1.00 94.69 90 ILE A N 1
ATOM 723 C CA . ILE A 1 90 ? -0.994 1.850 -9.691 1.00 94.69 90 ILE A CA 1
ATOM 724 C C . ILE A 1 90 ? -1.944 0.800 -10.295 1.00 94.69 90 ILE A C 1
ATOM 726 O O . ILE A 1 90 ? -1.532 -0.326 -10.547 1.00 94.69 90 ILE A O 1
ATOM 730 N N . ASP A 1 91 ? -3.175 1.175 -10.662 1.00 93.19 91 ASP A N 1
ATOM 731 C CA . ASP A 1 91 ? -4.078 0.262 -11.381 1.00 93.19 91 ASP A CA 1
ATOM 732 C C . ASP A 1 91 ? -3.511 -0.153 -12.742 1.00 93.19 91 ASP A C 1
ATOM 734 O O . ASP A 1 91 ? -3.735 -1.272 -13.200 1.00 93.19 91 ASP A O 1
ATOM 738 N N . LYS A 1 92 ? -2.783 0.746 -13.416 1.00 94.88 92 LYS A N 1
ATOM 739 C CA . LYS A 1 92 ? -2.085 0.411 -14.661 1.00 94.88 92 LYS A CA 1
ATOM 740 C C . LYS A 1 92 ? -0.902 -0.512 -14.382 1.00 94.88 92 LYS A C 1
ATOM 742 O O . LYS A 1 92 ? -0.763 -1.505 -15.088 1.00 94.88 92 LYS A O 1
ATOM 747 N N . PHE A 1 93 ? -0.124 -0.213 -13.345 1.00 95.25 93 PHE A N 1
ATOM 748 C CA . PHE A 1 93 ? 0.998 -1.043 -12.917 1.00 95.25 93 PHE A CA 1
ATOM 749 C C . PHE A 1 93 ? 0.564 -2.487 -12.619 1.00 95.25 93 PHE A C 1
ATOM 751 O O . PHE A 1 93 ? 1.150 -3.419 -13.157 1.00 95.25 93 PHE A O 1
ATOM 758 N N . GLU A 1 94 ? -0.499 -2.694 -11.837 1.00 94.50 94 GLU A N 1
ATOM 759 C CA . GLU A 1 94 ? -1.005 -4.045 -11.531 1.00 94.50 94 GLU A CA 1
ATOM 760 C C . GLU A 1 94 ? -1.495 -4.788 -12.776 1.00 94.50 94 GLU A C 1
ATOM 762 O O . GLU A 1 94 ? -1.292 -5.991 -12.901 1.00 94.50 94 GLU A O 1
ATOM 767 N N . ARG A 1 95 ? -2.107 -4.088 -13.741 1.00 93.31 95 ARG A N 1
ATOM 768 C CA . ARG A 1 95 ? -2.498 -4.712 -15.017 1.00 93.31 95 ARG A CA 1
ATOM 769 C C . ARG A 1 95 ? -1.295 -5.183 -15.834 1.00 93.31 95 ARG A C 1
ATOM 771 O O . ARG A 1 95 ? -1.441 -6.116 -16.616 1.00 93.31 95 ARG A O 1
ATOM 778 N N . GLN A 1 96 ? -0.145 -4.527 -15.688 1.00 94.69 96 GLN A N 1
ATOM 779 C CA . GLN A 1 96 ? 1.103 -4.901 -16.361 1.00 94.69 96 GLN A CA 1
ATOM 780 C C . GLN A 1 96 ? 1.875 -5.992 -15.601 1.00 94.69 96 GLN A C 1
ATOM 782 O O . GLN A 1 96 ? 2.671 -6.695 -16.216 1.00 94.69 96 GLN A O 1
ATOM 787 N N . ASN A 1 97 ? 1.615 -6.162 -14.301 1.00 93.88 97 ASN A N 1
ATOM 788 C CA . ASN A 1 97 ? 2.294 -7.101 -13.407 1.00 93.88 97 ASN A CA 1
ATOM 789 C C . ASN A 1 97 ? 1.242 -7.939 -12.657 1.00 93.88 97 ASN A C 1
ATOM 791 O O . ASN A 1 97 ? 0.972 -7.730 -11.475 1.00 93.88 97 ASN A O 1
ATOM 795 N N . THR A 1 98 ? 0.580 -8.848 -13.381 1.00 90.00 98 THR A N 1
ATOM 796 C CA . THR A 1 98 ? -0.631 -9.564 -12.921 1.00 90.00 98 THR A CA 1
ATOM 797 C C . THR A 1 98 ? -0.412 -10.502 -11.733 1.00 90.00 98 THR A C 1
ATOM 799 O O . THR A 1 98 ? -1.371 -11.005 -11.151 1.00 90.00 98 THR A O 1
ATOM 802 N N . ASP A 1 99 ? 0.841 -10.783 -11.398 1.00 90.62 99 ASP A N 1
ATOM 803 C CA . ASP A 1 99 ? 1.267 -11.603 -10.272 1.00 90.62 99 ASP A CA 1
ATOM 804 C C . ASP A 1 99 ? 1.406 -10.811 -8.964 1.00 90.62 99 ASP A C 1
ATOM 806 O O . ASP A 1 99 ? 1.701 -11.421 -7.937 1.00 90.62 99 ASP A O 1
ATOM 810 N N . LEU A 1 100 ? 1.194 -9.489 -8.982 1.00 93.38 100 LEU A N 1
ATOM 811 C CA . LEU A 1 100 ? 1.395 -8.607 -7.838 1.00 93.38 100 LEU A CA 1
ATOM 812 C C . LEU A 1 100 ? 0.165 -7.737 -7.547 1.00 93.38 100 LEU A C 1
ATOM 814 O O . LEU A 1 100 ? -0.338 -7.018 -8.407 1.00 93.38 100 LEU A O 1
ATOM 818 N N . ASN A 1 101 ? -0.267 -7.745 -6.286 1.00 93.56 101 ASN A N 1
ATOM 819 C CA . ASN A 1 101 ? -1.399 -6.959 -5.800 1.00 93.56 101 ASN A CA 1
ATOM 820 C C . ASN A 1 101 ? -0.923 -5.942 -4.759 1.00 93.56 101 ASN A C 1
ATOM 822 O O . ASN A 1 101 ? -0.366 -6.305 -3.729 1.00 93.56 101 ASN A O 1
ATOM 826 N N . ILE A 1 102 ? -1.170 -4.663 -4.987 1.00 94.88 102 ILE A N 1
ATOM 827 C CA . ILE A 1 102 ? -0.719 -3.554 -4.152 1.00 94.88 102 ILE A CA 1
ATOM 828 C C . ILE A 1 102 ? -1.907 -2.956 -3.405 1.00 94.88 102 ILE A C 1
ATOM 830 O O . ILE A 1 102 ? -2.843 -2.418 -4.000 1.00 94.88 102 ILE A O 1
ATOM 834 N N . ASN A 1 103 ? -1.822 -2.959 -2.081 1.00 94.69 103 ASN A N 1
ATOM 835 C CA . ASN A 1 103 ? -2.695 -2.151 -1.241 1.00 94.69 103 ASN A CA 1
ATOM 836 C C . ASN A 1 103 ? -1.936 -0.917 -0.775 1.00 94.69 103 ASN A C 1
ATOM 838 O O . ASN A 1 103 ? -0.745 -0.978 -0.479 1.00 94.69 103 ASN A O 1
ATOM 842 N N . VAL A 1 104 ? -2.634 0.204 -0.700 1.00 94.19 104 VAL A N 1
ATOM 843 C CA . VAL A 1 104 ? -2.090 1.475 -0.253 1.00 94.19 104 VAL A CA 1
ATOM 844 C C . VAL A 1 104 ? -2.958 2.009 0.871 1.00 94.19 104 VAL A C 1
ATOM 846 O O . VAL A 1 104 ? -4.174 2.138 0.721 1.00 94.19 104 VAL A O 1
ATOM 849 N N . PHE A 1 105 ? -2.313 2.346 1.978 1.00 92.75 105 PHE A N 1
ATOM 850 C CA . PHE A 1 105 ? -2.924 2.900 3.174 1.00 92.75 105 PHE A CA 1
ATOM 851 C C . PHE A 1 105 ? -2.432 4.329 3.401 1.00 92.75 105 PHE A C 1
ATOM 853 O O . PHE A 1 105 ? -1.278 4.652 3.115 1.00 92.75 105 PHE A O 1
ATOM 860 N N . GLY A 1 106 ? -3.317 5.185 3.894 1.00 91.00 106 GLY A N 1
ATOM 861 C CA . GLY A 1 106 ? -3.000 6.501 4.439 1.00 91.00 106 GLY A CA 1
ATOM 862 C C . GLY A 1 106 ? -3.068 6.471 5.961 1.00 91.00 106 GLY A C 1
ATOM 863 O O . GLY A 1 106 ? -3.484 5.472 6.553 1.00 91.00 106 GLY A O 1
ATOM 864 N N . PHE A 1 107 ? -2.658 7.564 6.592 1.00 87.56 107 PHE A N 1
ATOM 865 C CA . PHE A 1 107 ? -2.855 7.765 8.020 1.00 87.56 107 PHE A CA 1
ATOM 866 C C . PHE A 1 107 ? -3.115 9.237 8.319 1.00 87.56 107 PHE A C 1
ATOM 868 O O . PHE A 1 107 ? -2.525 10.103 7.676 1.00 87.56 107 PHE A O 1
ATOM 875 N N . ASP A 1 108 ? -3.955 9.487 9.316 1.00 84.06 108 ASP A N 1
ATOM 876 C CA . ASP A 1 108 ? -4.231 10.815 9.857 1.00 84.06 108 ASP A CA 1
ATOM 877 C C . ASP A 1 108 ? -3.999 10.797 11.375 1.00 84.06 108 ASP A C 1
ATOM 879 O O . ASP A 1 108 ? -4.065 9.741 12.008 1.00 84.06 108 ASP A O 1
ATOM 883 N N . GLY A 1 109 ? -3.721 11.964 11.959 1.00 82.38 109 GLY A N 1
ATOM 884 C CA . GLY A 1 109 ? -3.773 12.155 13.408 1.00 82.38 109 GLY A CA 1
ATOM 885 C C . GLY A 1 109 ? -5.211 12.436 13.837 1.00 82.38 109 GLY A C 1
ATOM 886 O O . GLY A 1 109 ? -5.869 13.301 13.259 1.00 82.38 109 GLY A O 1
ATOM 887 N N . VAL A 1 110 ? -5.706 11.707 14.831 1.00 77.25 110 VAL A N 1
ATOM 888 C CA . VAL A 1 110 ? -7.054 11.850 15.381 1.00 77.25 110 VAL A CA 1
ATOM 889 C C . VAL A 1 110 ? -6.947 12.187 16.853 1.00 77.25 110 VAL A C 1
ATOM 891 O O . VAL A 1 110 ? -6.356 11.445 17.632 1.00 77.25 110 VAL A O 1
ATOM 894 N N . LYS A 1 111 ? -7.553 13.308 17.240 1.00 77.50 111 LYS A N 1
ATOM 895 C CA . LYS A 1 111 ? -7.710 13.676 18.645 1.00 77.50 111 LYS A CA 1
ATOM 896 C C . LYS A 1 111 ? -8.985 13.057 19.180 1.00 77.50 111 LYS A C 1
ATOM 898 O O . LYS A 1 111 ? -10.049 13.237 18.592 1.00 77.50 111 LYS A O 1
ATOM 903 N N . LYS A 1 112 ? -8.873 12.349 20.296 1.00 71.31 112 LYS A N 1
ATOM 904 C CA . LYS A 1 112 ? -10.018 11.787 21.021 1.00 71.31 112 LYS A CA 1
ATOM 905 C C . LYS A 1 112 ? -10.595 12.756 22.064 1.00 71.31 112 LYS A C 1
ATOM 907 O O . LYS A 1 112 ? -11.738 12.586 22.471 1.00 71.31 112 LYS A O 1
ATOM 912 N N . GLY A 1 113 ? -9.864 13.819 22.406 1.00 74.88 113 GLY A N 1
ATOM 913 C CA . GLY A 1 113 ? -10.307 14.917 23.268 1.00 74.88 113 GLY A CA 1
ATOM 914 C C . GLY A 1 113 ? -9.419 1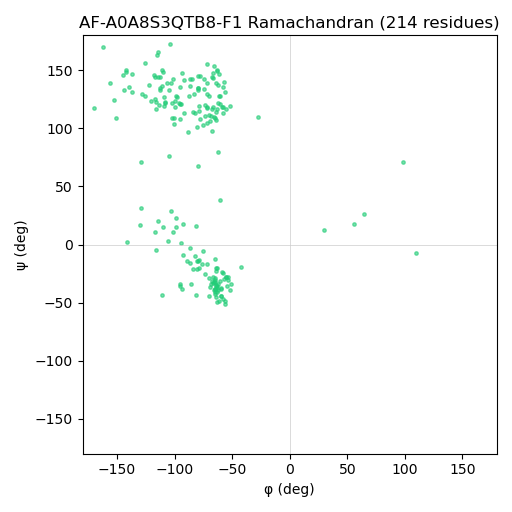6.157 23.116 1.00 74.88 113 GLY A C 1
ATOM 915 O O . GLY A 1 113 ? -8.367 16.090 22.481 1.00 74.88 113 GLY A O 1
ATOM 916 N N . GLU A 1 114 ? -9.837 17.294 23.686 1.00 74.12 114 GLU A N 1
ATOM 917 C CA . GLU A 1 114 ? -9.076 18.560 23.625 1.00 74.12 114 GLU A CA 1
ATOM 918 C C . GLU A 1 114 ? -7.683 18.444 24.273 1.00 74.12 114 GLU A C 1
ATOM 920 O O . GLU A 1 114 ? -6.732 19.062 23.790 1.00 74.12 114 GLU A O 1
ATOM 925 N N . ASP A 1 115 ? -7.565 17.593 25.299 1.00 78.62 115 ASP A N 1
ATOM 926 C CA . ASP A 1 115 ? -6.346 17.361 26.084 1.00 78.62 115 ASP A CA 1
ATOM 927 C C . ASP A 1 115 ? -5.643 16.021 25.771 1.00 78.62 115 ASP A C 1
ATOM 929 O O . ASP A 1 115 ? -4.649 15.684 26.417 1.00 78.62 115 ASP A O 1
ATOM 933 N N . GLU A 1 116 ? -6.139 15.235 24.806 1.00 73.56 116 GLU A N 1
ATOM 934 C CA . GLU A 1 116 ? -5.557 13.928 24.464 1.00 73.56 116 GLU A CA 1
ATOM 935 C C . GLU A 1 116 ? -4.531 14.028 23.325 1.00 73.56 116 GLU A C 1
ATOM 937 O O . GLU A 1 116 ? -4.647 14.857 22.415 1.00 73.56 116 GLU A O 1
ATOM 942 N N . GLU A 1 117 ? -3.507 13.169 23.373 1.00 71.94 117 GLU A N 1
ATOM 943 C CA . GLU A 1 117 ? -2.528 13.060 22.291 1.00 71.94 117 GLU A CA 1
ATOM 944 C C . GLU A 1 117 ? -3.198 12.587 20.988 1.00 71.94 117 GLU A C 1
ATOM 946 O O . GLU A 1 117 ? -4.205 11.877 20.990 1.00 71.94 117 GLU A O 1
ATOM 951 N N . GLU A 1 118 ? -2.644 13.013 19.850 1.00 75.81 118 GLU A N 1
ATOM 952 C CA . GLU A 1 118 ? -3.124 12.584 18.536 1.00 75.81 118 GLU A CA 1
ATOM 953 C C . GLU A 1 118 ? -2.788 11.107 18.310 1.00 75.81 118 GLU A C 1
ATOM 955 O O . GLU A 1 118 ? -1.629 10.741 18.099 1.00 75.81 118 GLU A O 1
ATOM 960 N N . ASP A 1 119 ? -3.820 10.270 18.289 1.00 74.44 119 ASP A N 1
ATOM 961 C CA . ASP A 1 119 ? -3.703 8.882 17.875 1.00 74.44 119 ASP A CA 1
ATOM 962 C C . ASP A 1 119 ? -3.566 8.793 16.357 1.00 74.44 119 ASP A C 1
ATOM 964 O O . ASP A 1 119 ? -4.212 9.511 15.595 1.00 74.44 119 ASP A O 1
ATOM 968 N N . LEU A 1 120 ? -2.742 7.862 15.888 1.00 78.25 120 LEU A N 1
ATOM 969 C CA . LEU A 1 120 ? -2.571 7.630 14.460 1.00 78.25 120 LEU A CA 1
ATOM 970 C C . LEU A 1 120 ? -3.677 6.701 13.949 1.00 78.25 120 LEU A C 1
ATOM 972 O O . LEU A 1 120 ? -3.698 5.521 14.288 1.00 78.25 120 LEU A O 1
ATOM 976 N N . GLN A 1 121 ? -4.564 7.189 13.086 1.00 83.56 121 GLN A N 1
ATOM 977 C CA . GLN A 1 121 ? -5.589 6.370 12.440 1.00 83.56 121 GLN A CA 1
ATOM 978 C C . GLN A 1 121 ? -5.162 6.004 11.020 1.00 83.56 121 GLN A C 1
ATOM 980 O O . GLN A 1 121 ? -5.021 6.875 10.165 1.00 83.56 121 GLN A O 1
ATOM 985 N N . ILE A 1 122 ? -5.002 4.708 10.748 1.00 87.56 122 ILE A N 1
ATOM 986 C CA . ILE A 1 122 ? -4.731 4.186 9.401 1.00 87.56 122 ILE A CA 1
ATOM 987 C C . ILE A 1 122 ? -6.045 3.957 8.657 1.00 87.56 122 ILE A C 1
ATOM 989 O O . ILE A 1 122 ? -7.018 3.485 9.241 1.00 87.56 122 ILE A O 1
ATOM 993 N N . TYR A 1 123 ? -6.064 4.245 7.357 1.00 87.31 123 TYR A N 1
ATOM 994 C CA . TYR A 1 123 ? -7.211 3.988 6.488 1.00 87.31 123 TYR A CA 1
ATOM 995 C C . TYR A 1 123 ? -6.777 3.520 5.093 1.00 87.31 123 TYR A C 1
ATOM 997 O O . TYR A 1 123 ? -5.702 3.886 4.612 1.00 87.31 123 TYR A O 1
ATOM 1005 N N . PRO A 1 124 ? -7.588 2.698 4.409 1.00 90.81 124 PRO A N 1
ATOM 1006 C CA . PRO A 1 124 ? -7.300 2.277 3.045 1.00 90.81 124 PRO A CA 1
ATOM 1007 C C . PRO A 1 124 ? -7.473 3.448 2.064 1.00 90.81 124 PRO A C 1
ATOM 1009 O O . PRO A 1 124 ? -8.520 4.084 2.021 1.00 90.81 124 PRO A O 1
ATOM 1012 N N . LEU A 1 125 ? -6.453 3.711 1.243 1.00 91.44 125 LEU A N 1
ATOM 1013 C CA . LEU A 1 125 ? -6.523 4.640 0.104 1.00 91.44 125 LEU A CA 1
ATOM 1014 C C . LEU A 1 125 ? -6.822 3.908 -1.206 1.00 91.44 125 LEU A C 1
ATOM 1016 O O . LEU A 1 125 ? -7.502 4.430 -2.087 1.00 91.44 125 LEU A O 1
ATOM 1020 N N . ARG A 1 126 ? -6.278 2.698 -1.347 1.00 92.62 126 ARG A N 1
ATOM 1021 C CA . ARG A 1 126 ? -6.460 1.830 -2.508 1.00 92.62 126 ARG A CA 1
ATOM 1022 C C . ARG A 1 126 ? -6.296 0.388 -2.065 1.00 92.62 126 ARG A C 1
ATOM 1024 O O . ARG A 1 126 ? -5.241 0.030 -1.561 1.00 92.62 126 ARG A O 1
ATOM 1031 N N . ILE A 1 127 ? -7.291 -0.449 -2.318 1.00 91.38 127 ILE A N 1
ATOM 1032 C CA . ILE A 1 127 ? -7.185 -1.896 -2.117 1.00 91.38 127 ILE A CA 1
ATOM 1033 C C . ILE A 1 127 ? -7.234 -2.568 -3.478 1.00 91.38 127 ILE A C 1
ATOM 1035 O O . ILE A 1 127 ? -8.089 -2.232 -4.303 1.00 91.38 127 ILE A O 1
ATOM 1039 N N . SER A 1 128 ? -6.311 -3.498 -3.722 1.00 90.69 128 SER A N 1
ATOM 1040 C CA . SER A 1 128 ? -6.313 -4.248 -4.973 1.00 90.69 128 SER A CA 1
ATOM 1041 C C . SER A 1 128 ? -7.609 -5.054 -5.094 1.00 90.69 128 SER A C 1
ATOM 1043 O O . SER A 1 128 ? -8.091 -5.658 -4.132 1.00 90.69 128 SER A O 1
ATOM 1045 N N . LYS A 1 129 ? -8.192 -5.051 -6.293 1.00 83.31 129 LYS A N 1
ATOM 1046 C CA . LYS A 1 129 ? -9.413 -5.815 -6.598 1.00 83.31 129 LYS A CA 1
ATOM 1047 C C . LYS A 1 129 ? -9.118 -7.287 -6.882 1.00 83.31 129 LYS A C 1
ATOM 1049 O O . LYS A 1 129 ? -10.033 -8.104 -6.899 1.00 83.31 129 LYS A O 1
ATOM 1054 N N . ASN A 1 130 ? -7.851 -7.614 -7.104 1.00 79.19 130 ASN A N 1
ATOM 1055 C CA . ASN A 1 130 ? -7.407 -8.953 -7.434 1.00 79.19 130 ASN A CA 1
ATOM 1056 C C . ASN A 1 130 ? -7.309 -9.820 -6.172 1.00 79.19 130 ASN A C 1
ATOM 1058 O O . ASN A 1 130 ? -6.911 -9.357 -5.104 1.00 79.19 130 ASN A O 1
ATOM 1062 N N . THR A 1 131 ? -7.623 -11.105 -6.318 1.00 70.62 131 THR A N 1
ATOM 1063 C CA . THR A 1 131 ? -7.568 -12.117 -5.247 1.00 70.62 131 THR A CA 1
ATOM 1064 C C . THR A 1 131 ? -6.294 -12.966 -5.297 1.00 70.62 131 THR A C 1
ATOM 1066 O O . THR A 1 131 ? -6.249 -14.050 -4.722 1.00 70.62 131 THR A O 1
ATOM 1069 N N . GLY A 1 132 ? -5.276 -12.530 -6.047 1.00 76.19 132 GLY A N 1
ATOM 1070 C CA . GLY A 1 132 ? -4.005 -13.253 -6.144 1.00 76.19 132 GLY A CA 1
ATOM 1071 C C . GLY A 1 132 ? -3.260 -13.268 -4.807 1.00 76.19 132 GLY A C 1
ATOM 1072 O O . GLY A 1 132 ? -3.411 -12.358 -4.005 1.00 76.19 132 GLY A O 1
ATOM 1073 N N . SER A 1 133 ? -2.424 -14.277 -4.569 1.00 78.19 133 SER A N 1
ATOM 1074 C CA . SER A 1 133 ? -1.812 -14.516 -3.253 1.00 78.19 133 SER A CA 1
ATOM 1075 C C . SER A 1 133 ? -0.699 -13.536 -2.865 1.00 78.19 133 SER A C 1
ATOM 1077 O O . SER A 1 133 ? -0.442 -13.336 -1.678 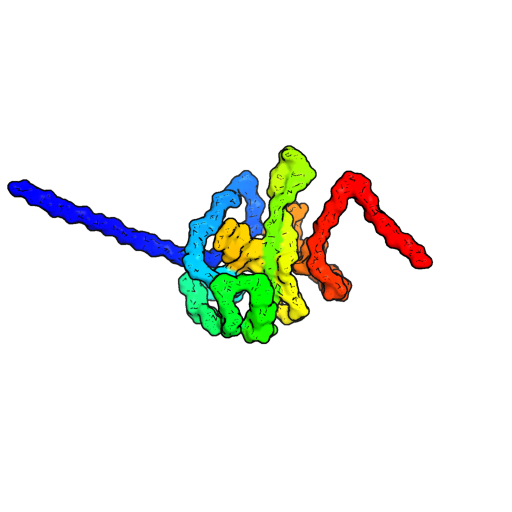1.00 78.19 133 SER A O 1
ATOM 1079 N N . ARG A 1 134 ? -0.016 -12.923 -3.838 1.00 89.81 134 ARG A N 1
ATOM 1080 C CA . ARG A 1 134 ? 1.110 -12.013 -3.585 1.00 89.81 134 ARG A CA 1
ATOM 1081 C C . ARG A 1 134 ? 0.612 -10.588 -3.403 1.00 89.81 134 ARG A C 1
ATOM 1083 O O . ARG A 1 134 ? 0.411 -9.858 -4.374 1.00 89.81 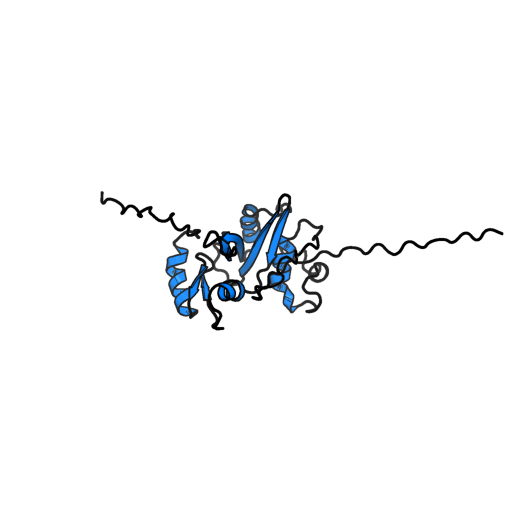134 ARG A O 1
ATOM 1090 N N . HIS A 1 135 ? 0.441 -10.194 -2.147 1.00 90.88 135 HIS A N 1
ATOM 1091 C CA . HIS A 1 135 ? 0.079 -8.831 -1.795 1.00 90.88 135 HIS A CA 1
ATOM 1092 C C . HIS A 1 135 ? 1.247 -8.050 -1.188 1.00 90.88 135 HIS A C 1
ATOM 1094 O O . HIS A 1 135 ? 1.959 -8.556 -0.324 1.00 90.88 135 HIS A O 1
ATOM 1100 N N . VAL A 1 136 ? 1.379 -6.786 -1.581 1.00 94.31 136 VAL A N 1
ATOM 1101 C CA . VAL A 1 136 ? 2.289 -5.810 -0.979 1.00 94.31 136 VAL A CA 1
ATOM 1102 C C . VAL A 1 136 ? 1.464 -4.682 -0.377 1.00 94.31 136 VAL A C 1
ATOM 1104 O O . VAL A 1 136 ? 0.646 -4.066 -1.058 1.00 94.31 136 VAL A O 1
ATOM 1107 N N . ASP A 1 137 ? 1.685 -4.413 0.905 1.00 94.50 137 ASP A N 1
ATOM 1108 C CA . ASP A 1 137 ? 1.029 -3.325 1.624 1.00 94.50 137 ASP A CA 1
ATOM 1109 C C . ASP A 1 137 ? 1.963 -2.126 1.715 1.00 94.50 137 ASP A C 1
ATOM 1111 O O . ASP A 1 137 ? 3.087 -2.228 2.211 1.00 94.50 137 ASP A O 1
ATOM 1115 N N . LEU A 1 138 ? 1.497 -0.985 1.219 1.00 94.19 138 LEU A N 1
ATOM 1116 C CA . LEU A 1 138 ? 2.250 0.257 1.173 1.00 94.19 138 LEU A CA 1
ATOM 1117 C C . LEU A 1 138 ? 1.574 1.334 2.018 1.00 94.19 138 LEU A C 1
ATOM 1119 O O . LEU A 1 138 ? 0.352 1.444 2.045 1.00 94.19 138 LEU A O 1
ATOM 1123 N N . LEU A 1 139 ? 2.380 2.172 2.660 1.00 92.00 139 LEU A N 1
ATOM 1124 C CA . LEU A 1 139 ? 1.947 3.405 3.301 1.00 92.00 139 LEU A CA 1
ATOM 1125 C C . LEU A 1 139 ? 2.243 4.579 2.367 1.00 92.00 139 LEU A C 1
ATOM 1127 O O . LEU A 1 139 ? 3.375 4.735 1.902 1.00 92.00 139 LEU A O 1
ATOM 1131 N N . PHE A 1 140 ? 1.238 5.406 2.107 1.00 91.38 140 PHE A N 1
ATOM 1132 C CA . PHE A 1 140 ? 1.364 6.617 1.310 1.00 91.38 140 PHE A CA 1
ATOM 1133 C C . PHE A 1 140 ? 1.574 7.826 2.214 1.00 91.38 140 PHE A C 1
ATOM 1135 O O . PHE A 1 140 ? 0.759 8.132 3.080 1.00 91.38 140 PHE A O 1
ATOM 1142 N N . LEU A 1 141 ? 2.686 8.518 1.999 1.00 86.31 141 LEU A N 1
ATOM 1143 C CA . LEU A 1 141 ? 3.088 9.708 2.732 1.00 86.31 141 LEU A CA 1
ATOM 1144 C C . LEU A 1 141 ? 3.064 10.899 1.783 1.00 86.31 141 LEU A C 1
ATOM 1146 O O . LEU A 1 141 ? 3.817 10.949 0.806 1.00 86.31 141 LEU A O 1
ATOM 1150 N N . THR A 1 142 ? 2.245 11.891 2.104 1.00 80.06 142 THR A N 1
ATOM 1151 C CA . THR A 1 142 ? 2.227 13.175 1.404 1.00 80.06 142 THR A CA 1
ATOM 1152 C C . THR A 1 142 ? 2.822 14.254 2.292 1.00 80.06 142 THR A C 1
ATOM 1154 O O . THR A 1 142 ? 2.338 14.495 3.391 1.00 80.06 142 THR A O 1
ATOM 1157 N N . ASN A 1 143 ? 3.859 14.927 1.805 1.00 74.19 143 ASN A N 1
ATOM 1158 C CA . ASN A 1 143 ? 4.335 16.195 2.357 1.00 74.19 143 ASN A CA 1
ATOM 1159 C C . ASN A 1 143 ? 4.121 17.304 1.319 1.00 74.19 143 ASN A C 1
ATOM 1161 O O . ASN A 1 143 ? 3.955 16.999 0.140 1.00 74.19 143 ASN A O 1
ATOM 1165 N N . GLU A 1 144 ? 4.223 18.570 1.738 1.00 63.44 144 GLU A N 1
ATOM 1166 C CA . GLU A 1 144 ? 3.963 19.808 0.965 1.00 63.44 144 GLU A CA 1
ATOM 1167 C C . GLU A 1 144 ? 4.499 19.851 -0.486 1.00 63.44 144 GLU A C 1
ATOM 1169 O O . GLU A 1 144 ? 4.035 20.649 -1.289 1.00 63.44 144 GLU A O 1
ATOM 1174 N N . SER A 1 145 ? 5.469 19.008 -0.855 1.00 64.06 145 SER A N 1
ATOM 1175 C CA . SER A 1 145 ? 5.999 18.919 -2.226 1.00 64.06 145 SER A CA 1
ATOM 1176 C C . SER A 1 145 ? 6.318 17.502 -2.716 1.00 64.06 145 SER A C 1
ATOM 1178 O O . SER A 1 145 ? 6.850 17.353 -3.816 1.00 64.06 145 SER A O 1
ATOM 1180 N N . LYS A 1 146 ? 6.069 16.451 -1.920 1.00 72.56 146 LYS A N 1
ATOM 1181 C CA . LYS A 1 146 ? 6.530 15.091 -2.247 1.00 72.56 146 LYS A CA 1
ATOM 1182 C C . LYS A 1 146 ? 5.539 14.020 -1.822 1.00 72.56 146 LYS A C 1
ATOM 1184 O O . LYS A 1 146 ? 5.094 13.999 -0.677 1.00 72.56 146 LYS A O 1
ATOM 1189 N N . GLN A 1 147 ? 5.283 13.106 -2.749 1.00 81.50 147 GLN A N 1
ATOM 1190 C CA . GLN A 1 147 ? 4.590 11.846 -2.517 1.00 81.50 147 GLN A CA 1
ATOM 1191 C C . GLN A 1 147 ? 5.636 10.757 -2.293 1.00 81.50 147 GLN A C 1
ATOM 1193 O O . GLN A 1 147 ? 6.640 10.705 -3.006 1.00 81.50 147 GLN A O 1
ATOM 1198 N N . HIS A 1 148 ? 5.431 9.916 -1.288 1.00 87.75 148 HIS A N 1
ATOM 1199 C CA . HIS A 1 148 ? 6.350 8.838 -0.962 1.00 87.75 148 HIS A CA 1
ATOM 1200 C C . HIS A 1 148 ? 5.587 7.571 -0.592 1.00 87.75 148 HIS A C 1
ATOM 1202 O O . HIS A 1 148 ? 4.628 7.628 0.173 1.00 87.75 148 HIS A O 1
ATOM 1208 N N . TYR A 1 149 ? 6.033 6.436 -1.121 1.00 90.19 149 TYR A N 1
ATOM 1209 C CA . TYR A 1 149 ? 5.530 5.121 -0.742 1.00 90.19 149 TYR A CA 1
ATOM 1210 C C . TYR A 1 149 ? 6.555 4.429 0.150 1.00 90.19 149 TYR A C 1
ATOM 1212 O O . TYR A 1 149 ? 7.742 4.394 -0.175 1.00 90.19 149 TYR A O 1
ATOM 1220 N N . CYS A 1 150 ? 6.076 3.868 1.253 1.00 89.19 150 CYS A N 1
ATOM 1221 C CA . CYS A 1 150 ? 6.850 3.031 2.163 1.00 89.19 150 CYS A CA 1
ATOM 1222 C C . CYS A 1 150 ? 6.245 1.638 2.205 1.00 89.19 150 CYS A C 1
ATOM 1224 O O . CYS A 1 150 ? 5.027 1.499 2.158 1.00 89.19 150 CYS A O 1
ATOM 1226 N N . TRP A 1 151 ? 7.071 0.614 2.362 1.00 92.19 151 TRP A N 1
ATOM 1227 C CA . TRP A 1 151 ? 6.568 -0.736 2.576 1.00 92.19 151 TRP A CA 1
ATOM 1228 C C . TRP A 1 151 ? 6.148 -0.941 4.039 1.00 92.19 151 TRP A C 1
ATOM 1230 O O . TRP A 1 151 ? 6.865 -0.562 4.973 1.00 92.19 151 TRP A O 1
ATOM 1240 N N . ILE A 1 152 ? 4.972 -1.542 4.234 1.00 88.62 152 ILE A N 1
ATOM 1241 C CA . ILE A 1 152 ? 4.459 -1.993 5.527 1.00 88.62 152 ILE A CA 1
ATOM 1242 C C . ILE A 1 152 ? 4.815 -3.470 5.684 1.00 88.62 152 ILE A C 1
ATOM 1244 O O . ILE A 1 152 ? 4.214 -4.342 5.060 1.00 88.62 152 ILE A O 1
ATOM 1248 N N . LYS A 1 153 ? 5.776 -3.759 6.565 1.00 84.81 153 LYS A N 1
ATOM 1249 C CA . LYS A 1 153 ? 6.262 -5.128 6.788 1.00 84.81 153 LYS A CA 1
ATOM 1250 C C . LYS A 1 153 ? 5.207 -6.063 7.382 1.00 84.81 153 LYS A C 1
ATOM 1252 O O . LYS A 1 153 ? 5.164 -7.241 7.051 1.00 84.81 153 LYS A O 1
ATOM 1257 N N . SER A 1 154 ? 4.383 -5.554 8.292 1.00 83.75 154 SER A N 1
ATOM 1258 C CA . SER A 1 154 ? 3.281 -6.309 8.888 1.00 83.75 154 SER A CA 1
ATOM 1259 C C . SER A 1 154 ? 2.163 -5.350 9.271 1.00 83.75 154 SER A C 1
ATOM 1261 O O . SER A 1 154 ? 2.303 -4.572 10.216 1.00 83.75 154 SER A O 1
ATOM 1263 N N . LEU A 1 155 ? 1.055 -5.411 8.526 1.00 84.44 155 LEU A N 1
ATOM 1264 C CA . LEU A 1 155 ? -0.141 -4.620 8.814 1.00 84.44 155 LEU A CA 1
ATOM 1265 C C . LEU A 1 155 ? -0.742 -5.010 10.171 1.00 84.44 155 LEU A C 1
ATOM 1267 O O . LEU A 1 155 ? -1.105 -4.136 10.951 1.00 84.44 155 LEU A O 1
ATOM 1271 N N . SER A 1 156 ? -0.767 -6.311 10.484 1.00 82.44 156 SER A N 1
ATOM 1272 C CA . SER A 1 156 ? -1.261 -6.805 11.769 1.00 82.44 156 SER A CA 1
ATOM 1273 C C . SER A 1 156 ? -0.501 -6.215 12.943 1.00 82.44 156 SER A C 1
ATOM 1275 O O . SER A 1 156 ? -1.130 -5.706 13.860 1.00 82.44 156 SER A O 1
ATOM 1277 N N . ARG A 1 157 ? 0.838 -6.203 12.893 1.00 80.44 157 ARG A N 1
ATOM 1278 C CA . ARG A 1 157 ? 1.651 -5.618 13.966 1.00 80.44 157 ARG A CA 1
ATOM 1279 C C . ARG A 1 157 ? 1.449 -4.109 14.085 1.00 80.44 157 ARG A C 1
ATOM 1281 O O . ARG A 1 157 ? 1.416 -3.581 15.189 1.00 80.44 157 ARG A O 1
ATOM 1288 N N . LEU A 1 158 ? 1.332 -3.425 12.949 1.00 80.31 158 LEU A N 1
ATOM 1289 C CA . LEU A 1 158 ? 1.113 -1.984 12.911 1.00 80.31 158 LEU A CA 1
ATOM 1290 C C . LEU A 1 158 ? -0.188 -1.589 13.627 1.00 80.31 158 LEU A C 1
ATOM 1292 O O . LEU A 1 158 ? -0.185 -0.653 14.420 1.00 80.31 158 LEU A O 1
ATOM 1296 N N . LEU A 1 159 ? -1.269 -2.328 13.382 1.00 79.25 159 LEU A N 1
ATOM 1297 C CA . LEU A 1 159 ? -2.586 -2.036 13.944 1.00 79.25 159 LEU A CA 1
ATOM 1298 C C . LEU A 1 159 ? -2.791 -2.643 15.338 1.00 79.25 159 LEU A C 1
ATOM 1300 O O . LEU A 1 159 ? -3.435 -2.030 16.181 1.00 79.25 159 LEU A O 1
ATOM 1304 N N . SER A 1 160 ? -2.222 -3.816 15.634 1.00 75.25 160 SER A N 1
ATOM 1305 C CA . SER A 1 160 ? -2.371 -4.455 16.950 1.00 75.25 160 SER A CA 1
ATOM 1306 C C . SER A 1 160 ? -1.752 -3.621 18.069 1.00 75.25 160 SER A C 1
ATOM 1308 O O . SER A 1 160 ? -2.301 -3.570 19.167 1.00 75.25 160 SER A O 1
ATOM 1310 N N . CYS A 1 161 ? -0.647 -2.924 17.777 1.00 67.12 161 CYS A N 1
ATOM 1311 C CA . CYS A 1 161 ? -0.026 -1.974 18.699 1.00 67.12 161 CYS A CA 1
ATOM 1312 C C . CYS A 1 161 ? -0.978 -0.845 19.125 1.00 67.12 161 CYS A C 1
ATOM 1314 O O . CYS A 1 161 ? -0.804 -0.293 20.204 1.00 67.12 161 CYS A O 1
ATOM 1316 N N . GLN A 1 162 ? -1.991 -0.519 18.323 1.00 66.50 162 GLN A N 1
ATOM 1317 C CA . GLN A 1 162 ? -2.963 0.528 18.645 1.00 66.50 162 GLN A CA 1
ATOM 1318 C C . GLN A 1 162 ? -4.132 0.019 19.499 1.00 66.50 162 GLN A C 1
ATOM 1320 O O . GLN A 1 162 ? -4.877 0.821 20.050 1.00 66.50 162 GLN A O 1
ATOM 1325 N N . ILE A 1 163 ? -4.328 -1.303 19.578 1.00 67.25 163 ILE A N 1
ATOM 1326 C CA . ILE A 1 163 ? -5.548 -1.907 20.134 1.00 67.25 163 ILE A CA 1
ATOM 1327 C C . ILE A 1 163 ? -5.286 -2.612 21.462 1.00 67.25 163 ILE A C 1
ATOM 1329 O O . ILE A 1 163 ? -6.089 -2.487 22.382 1.00 67.25 163 ILE A O 1
ATOM 1333 N N . SER A 1 164 ? -4.200 -3.382 21.581 1.00 60.53 164 SER A N 1
ATOM 1334 C CA . SER A 1 164 ? -3.973 -4.200 22.775 1.00 60.53 164 SER A CA 1
ATOM 1335 C C . SER A 1 164 ? -2.533 -4.144 23.259 1.00 60.53 164 SER A C 1
ATOM 1337 O O . SER A 1 164 ? -1.604 -4.433 22.505 1.00 60.53 164 SER A O 1
ATOM 1339 N N . GLU A 1 165 ? -2.357 -3.916 24.558 1.00 59.78 165 GLU A N 1
ATOM 1340 C CA . GLU A 1 165 ? -1.078 -4.119 25.249 1.00 59.78 165 GLU A CA 1
ATOM 1341 C C . GLU A 1 165 ? -0.737 -5.612 25.407 1.00 59.78 165 GLU A C 1
ATOM 1343 O O . GLU A 1 165 ? 0.405 -5.983 25.674 1.00 59.78 165 GLU A O 1
ATOM 1348 N N . HIS A 1 166 ? -1.727 -6.496 25.250 1.00 57.44 166 HIS A N 1
ATOM 1349 C CA . HIS A 1 166 ? -1.614 -7.930 25.505 1.00 57.44 166 HIS A CA 1
ATOM 1350 C C . HIS A 1 166 ? -1.539 -8.725 24.197 1.00 57.44 166 HIS A C 1
ATOM 1352 O O . HIS A 1 166 ? -2.514 -9.326 23.770 1.00 57.44 166 HIS A O 1
ATOM 1358 N N . GLY A 1 167 ? -0.354 -8.670 23.578 1.00 56.91 167 GLY A N 1
ATOM 1359 C CA . GLY A 1 167 ? 0.368 -9.667 22.761 1.00 56.91 167 GLY A CA 1
ATOM 1360 C C . GLY A 1 167 ? -0.319 -10.747 21.906 1.00 56.91 167 GLY A C 1
ATOM 1361 O O . GLY A 1 167 ? 0.388 -11.655 21.472 1.00 56.91 167 GLY A O 1
ATOM 1362 N N . HIS A 1 168 ? -1.622 -10.715 21.646 1.00 66.62 168 HIS A N 1
ATOM 1363 C CA . HIS A 1 168 ? -2.279 -11.697 20.787 1.00 66.62 168 HIS A CA 1
ATOM 1364 C C . HIS A 1 168 ? -2.205 -11.269 19.320 1.00 66.62 168 HIS A C 1
ATOM 1366 O O . HIS A 1 168 ? -2.411 -10.103 18.984 1.00 66.62 168 HIS A O 1
ATOM 1372 N N . GLU A 1 169 ? -1.892 -12.219 18.437 1.00 72.31 169 GLU A N 1
ATOM 1373 C CA . GLU A 1 169 ? -1.892 -11.975 16.997 1.00 72.31 169 GLU A CA 1
ATOM 1374 C C . GLU A 1 169 ? -3.327 -11.707 16.532 1.00 72.31 169 GLU A C 1
ATOM 1376 O O . GLU A 1 169 ? -4.218 -12.540 16.697 1.00 72.31 169 GLU A O 1
ATOM 1381 N N . LEU A 1 170 ? -3.547 -10.510 15.990 1.00 82.88 170 LEU A N 1
ATOM 1382 C CA . LEU A 1 170 ? -4.820 -10.098 15.418 1.00 82.88 170 LEU A CA 1
ATOM 1383 C C . LEU A 1 170 ? -4.743 -10.154 13.892 1.00 82.88 170 LEU A C 1
ATOM 1385 O O . LEU A 1 170 ? -3.761 -9.732 13.270 1.00 82.88 170 LEU A O 1
ATOM 1389 N N . PHE A 1 171 ? -5.819 -10.639 13.287 1.00 84.19 171 PHE A N 1
ATOM 1390 C CA . PHE A 1 171 ? -5.998 -10.703 11.844 1.00 84.19 171 PHE A CA 1
ATOM 1391 C C . PHE A 1 171 ? -6.838 -9.517 11.395 1.00 84.19 171 PHE A C 1
ATOM 1393 O O . PHE A 1 171 ? -7.924 -9.301 11.923 1.00 84.19 171 PHE A O 1
ATOM 1400 N N . PHE A 1 172 ? -6.355 -8.749 10.421 1.00 86.44 172 PHE A N 1
ATOM 1401 C CA . PHE A 1 172 ? -7.035 -7.540 9.962 1.00 86.44 172 PHE A CA 1
ATOM 1402 C C . PHE A 1 172 ? -7.549 -7.691 8.538 1.00 86.44 172 PHE A C 1
ATOM 1404 O O .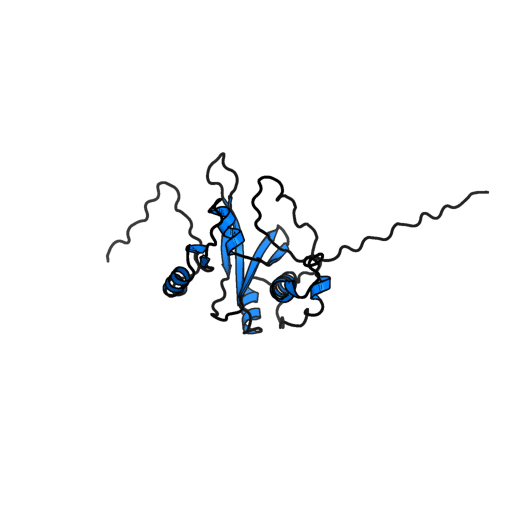 PHE A 1 172 ? -6.824 -8.103 7.629 1.00 86.44 172 PHE A O 1
ATOM 1411 N N . CYS A 1 173 ? -8.791 -7.269 8.321 1.00 87.75 173 CYS A N 1
ATOM 1412 C CA . CYS A 1 173 ? -9.327 -7.106 6.982 1.00 87.75 173 CYS A CA 1
ATOM 1413 C C . CYS A 1 173 ? -8.719 -5.862 6.331 1.00 87.75 173 CYS A C 1
ATOM 1415 O O . CYS A 1 173 ? -8.920 -4.746 6.793 1.00 87.75 173 CYS A O 1
ATOM 1417 N N . ARG A 1 174 ? -8.023 -6.023 5.205 1.00 87.94 174 ARG A N 1
ATOM 1418 C CA . ARG A 1 174 ? -7.377 -4.904 4.492 1.00 87.94 174 ARG A CA 1
ATOM 1419 C C . ARG A 1 174 ? -8.375 -3.869 3.951 1.00 87.94 174 ARG A C 1
ATOM 1421 O O . ARG A 1 174 ? -7.993 -2.727 3.735 1.00 87.94 174 ARG A O 1
ATOM 1428 N N . ARG A 1 175 ? -9.640 -4.254 3.733 1.00 86.56 175 ARG A N 1
ATOM 1429 C CA . ARG A 1 175 ? -10.695 -3.374 3.192 1.00 86.56 175 ARG A CA 1
ATOM 1430 C C . ARG A 1 175 ? -11.342 -2.471 4.233 1.00 86.56 175 ARG A C 1
ATOM 1432 O O . ARG A 1 175 ? -11.583 -1.310 3.938 1.00 86.56 175 ARG A O 1
ATOM 1439 N N . CYS A 1 176 ? -11.660 -3.002 5.409 1.00 84.44 176 CYS A N 1
ATOM 1440 C CA . CYS A 1 176 ? -12.397 -2.271 6.447 1.00 84.44 176 CYS A CA 1
ATOM 1441 C C . CYS A 1 176 ? -11.579 -2.048 7.725 1.00 84.44 176 CYS A C 1
ATOM 1443 O O . CYS A 1 176 ? -12.069 -1.419 8.655 1.00 84.44 176 CYS A O 1
ATOM 1445 N N . LEU A 1 177 ? -10.365 -2.605 7.792 1.00 85.69 177 LEU A N 1
ATOM 1446 C CA . LEU A 1 177 ? -9.463 -2.580 8.946 1.00 85.69 177 LEU A CA 1
ATOM 1447 C C . LEU A 1 177 ? -10.077 -3.127 10.247 1.00 85.69 177 LEU A C 1
ATOM 1449 O O . LEU A 1 177 ? -9.533 -2.922 11.328 1.00 85.69 177 LEU A O 1
ATOM 1453 N N . SER A 1 178 ? -11.176 -3.884 10.145 1.00 84.31 178 SER A N 1
ATOM 1454 C CA . SER A 1 178 ? -11.715 -4.659 11.265 1.00 84.31 178 SER A CA 1
ATOM 1455 C C . SER A 1 178 ? -10.760 -5.791 11.627 1.00 84.31 178 SER A C 1
ATOM 1457 O O . SER A 1 178 ? -10.124 -6.378 10.745 1.00 84.31 178 SER A O 1
ATOM 1459 N N . HIS A 1 179 ? -10.671 -6.086 12.922 1.00 85.38 179 HIS A N 1
ATOM 1460 C CA . HIS A 1 179 ? -9.774 -7.092 13.471 1.00 85.38 179 HIS A CA 1
ATOM 1461 C C . HIS A 1 179 ? -10.537 -8.312 13.977 1.00 85.38 179 HIS A C 1
ATOM 1463 O O . HIS A 1 179 ? -11.658 -8.210 14.471 1.00 85.38 179 HIS A O 1
ATOM 1469 N N . PHE A 1 180 ? -9.890 -9.465 13.882 1.00 85.75 180 PHE A N 1
ATOM 1470 C CA . PHE A 1 180 ? -10.421 -10.761 14.269 1.00 85.75 180 PHE A CA 1
ATOM 1471 C C . PHE A 1 180 ? -9.343 -11.538 15.020 1.00 85.75 180 PHE A C 1
ATOM 1473 O O . PHE A 1 180 ? -8.153 -11.413 14.737 1.00 85.75 180 PHE A O 1
ATOM 1480 N N . SER A 1 181 ? -9.754 -12.359 15.983 1.00 84.38 181 SER A N 1
ATOM 1481 C CA . SER A 1 181 ? -8.835 -13.186 16.775 1.00 84.38 181 SER A CA 1
ATOM 1482 C C . SER A 1 181 ? -8.365 -14.444 16.042 1.00 84.38 181 SER A C 1
ATOM 1484 O O . SER A 1 181 ? -7.438 -15.109 16.499 1.00 84.38 181 SER A O 1
ATOM 1486 N N . ARG A 1 182 ? -9.011 -14.804 14.926 1.00 84.69 182 ARG A N 1
ATOM 1487 C CA . ARG A 1 182 ? -8.710 -16.005 14.142 1.00 84.69 182 ARG A CA 1
ATOM 1488 C C . ARG A 1 182 ? -8.845 -15.739 12.642 1.00 84.69 182 ARG A C 1
ATOM 1490 O O . ARG A 1 182 ? -9.695 -14.950 12.229 1.00 84.69 182 ARG A O 1
ATOM 1497 N N . GLN A 1 183 ? -8.039 -16.443 11.846 1.00 86.44 183 GLN A N 1
ATOM 1498 C CA . GLN A 1 183 ? -8.024 -16.330 10.384 1.00 86.44 183 GLN A CA 1
ATOM 1499 C C . GLN A 1 183 ? -9.334 -16.804 9.735 1.00 86.44 183 GLN A C 1
ATOM 1501 O O . GLN A 1 183 ? -9.810 -16.166 8.808 1.00 86.44 183 GLN A O 1
ATOM 1506 N N . ASP A 1 184 ? -9.958 -17.866 10.244 1.00 88.19 184 ASP A N 1
ATOM 1507 C CA . ASP A 1 184 ? -11.199 -18.410 9.677 1.00 88.19 184 ASP A CA 1
ATOM 1508 C C . ASP A 1 184 ? -12.374 -17.425 9.768 1.00 88.19 184 ASP A C 1
ATOM 1510 O O . ASP A 1 184 ? -13.167 -17.315 8.837 1.00 88.19 184 ASP A O 1
ATOM 1514 N N . ILE A 1 185 ? -12.438 -16.641 10.849 1.00 87.50 185 ILE A N 1
ATOM 1515 C CA . ILE A 1 185 ? -13.442 -15.579 11.011 1.00 87.50 185 ILE A CA 1
ATOM 1516 C C . ILE A 1 185 ? -13.178 -14.430 10.027 1.00 87.50 185 ILE A C 1
ATOM 1518 O O . ILE A 1 185 ? -14.114 -13.835 9.493 1.00 87.50 185 ILE A O 1
ATOM 1522 N N . LEU A 1 186 ? -11.906 -14.110 9.767 1.00 88.00 186 LEU A N 1
ATOM 1523 C CA . LEU A 1 186 ? -11.544 -13.124 8.750 1.00 88.00 186 LEU A CA 1
ATOM 1524 C C . LEU A 1 186 ? -11.947 -13.605 7.347 1.00 88.00 186 LEU A C 1
ATOM 1526 O O . LEU A 1 186 ? -12.446 -12.803 6.558 1.00 88.00 186 LEU A O 1
ATOM 1530 N N . ASP A 1 187 ? -11.751 -14.885 7.040 1.00 85.81 187 ASP A N 1
ATOM 1531 C CA . ASP A 1 187 ? -12.117 -15.456 5.743 1.00 85.81 187 ASP A CA 1
ATOM 1532 C C . ASP A 1 187 ? -13.638 -15.388 5.526 1.00 85.81 187 ASP A C 1
ATOM 1534 O O . ASP A 1 187 ? -14.082 -14.889 4.491 1.00 85.81 187 ASP A O 1
ATOM 1538 N N . GLU A 1 188 ? -14.436 -15.750 6.538 1.00 87.56 188 GLU A N 1
ATOM 1539 C CA . GLU A 1 188 ? -15.898 -15.579 6.519 1.00 87.56 188 GLU A CA 1
ATOM 1540 C C . GLU A 1 188 ? -16.289 -14.100 6.354 1.00 87.56 188 GLU A C 1
ATOM 1542 O O . GLU A 1 188 ? -17.133 -13.744 5.530 1.00 87.56 188 GLU A O 1
ATOM 1547 N N . HIS A 1 189 ? -15.628 -13.194 7.081 1.00 87.00 189 HIS A N 1
ATOM 1548 C CA . HIS A 1 189 ? -15.857 -11.758 6.938 1.00 87.00 189 HIS A CA 1
ATOM 1549 C C . HIS A 1 189 ? -15.574 -11.261 5.510 1.00 87.00 189 HIS A C 1
ATOM 1551 O O . HIS A 1 189 ? -16.290 -10.391 5.003 1.00 87.00 189 HIS A O 1
ATOM 1557 N N . MET A 1 190 ? -14.549 -11.796 4.844 1.00 84.00 190 MET A N 1
ATOM 1558 C CA . MET A 1 190 ? -14.150 -11.392 3.494 1.00 84.00 190 MET A CA 1
ATOM 1559 C C . MET A 1 190 ? -15.187 -11.754 2.424 1.00 84.00 190 MET A C 1
ATOM 1561 O O . MET A 1 190 ? -15.305 -11.006 1.444 1.00 84.00 190 MET A O 1
ATOM 1565 N N . GLU A 1 191 ? -15.981 -12.811 2.621 1.00 83.50 191 GLU A N 1
ATOM 1566 C CA . GLU A 1 191 ? -17.081 -13.187 1.715 1.00 83.50 191 GLU A CA 1
ATOM 1567 C C . GLU A 1 191 ? -18.124 -12.070 1.583 1.00 83.50 191 GLU A C 1
ATOM 1569 O O . GLU A 1 191 ? -18.608 -11.781 0.486 1.00 83.50 191 GLU A O 1
ATOM 1574 N N . TYR A 1 192 ? -18.413 -11.378 2.686 1.00 81.31 192 TYR A N 1
ATOM 1575 C CA . TYR A 1 192 ? -19.373 -10.273 2.721 1.00 81.31 192 TYR A CA 1
ATOM 1576 C C . TYR A 1 192 ? -18.704 -8.911 2.518 1.00 81.31 192 TYR A C 1
ATOM 1578 O O . TYR A 1 192 ? -19.254 -8.034 1.853 1.00 81.31 192 TYR A O 1
ATOM 1586 N N . CYS A 1 193 ? -17.507 -8.709 3.075 1.00 81.69 193 CYS A N 1
ATOM 1587 C CA . CYS A 1 193 ? -16.791 -7.437 2.996 1.00 81.69 193 CYS A CA 1
ATOM 1588 C C . CYS A 1 193 ? -16.346 -7.109 1.566 1.00 81.69 193 CYS A C 1
ATOM 1590 O O . CYS A 1 193 ? -16.359 -5.946 1.179 1.00 81.69 193 CYS A O 1
ATOM 1592 N N . SER A 1 194 ? -16.009 -8.118 0.757 1.00 77.12 194 SER A N 1
ATOM 1593 C CA . SER A 1 194 ? -15.644 -7.928 -0.656 1.00 77.12 194 SER A CA 1
ATOM 1594 C C . SER A 1 194 ? -16.774 -7.379 -1.533 1.00 77.12 194 SER A C 1
ATOM 1596 O O . SER A 1 194 ? -16.495 -6.812 -2.586 1.00 77.12 194 SER A O 1
ATOM 1598 N N . GLN A 1 195 ? -18.029 -7.512 -1.096 1.00 72.88 195 GLN A N 1
ATOM 1599 C CA . GLN A 1 195 ? -19.208 -7.012 -1.810 1.00 72.88 195 GLN A CA 1
ATOM 1600 C C . GLN A 1 195 ? -19.462 -5.519 -1.558 1.00 72.88 195 GLN A C 1
ATOM 1602 O O . GLN A 1 195 ? -20.313 -4.921 -2.213 1.00 72.88 195 GLN A O 1
ATOM 1607 N N . LYS A 1 196 ? -18.752 -4.920 -0.595 1.00 71.94 196 LYS A N 1
ATOM 1608 C CA . LYS A 1 196 ? -18.857 -3.506 -0.235 1.00 71.94 196 LYS A CA 1
ATOM 1609 C C . LYS A 1 196 ? -17.580 -2.776 -0.640 1.00 71.94 196 LYS A C 1
ATOM 1611 O O . LYS A 1 196 ? -16.493 -3.354 -0.632 1.00 71.94 196 LYS A O 1
ATOM 1616 N N . ASP A 1 197 ? -17.708 -1.493 -0.960 1.00 66.81 197 ASP A N 1
ATOM 1617 C CA . ASP A 1 197 ? -16.535 -0.648 -1.165 1.00 66.81 197 ASP A CA 1
ATOM 1618 C C . ASP A 1 197 ? -15.721 -0.537 0.136 1.00 66.81 197 ASP A C 1
ATOM 1620 O O . ASP A 1 197 ? -16.260 -0.616 1.244 1.00 66.81 197 ASP A O 1
ATOM 1624 N N . ALA A 1 198 ? -14.403 -0.370 0.008 1.00 65.69 198 ALA A N 1
ATOM 1625 C CA . ALA A 1 198 ? -13.551 -0.044 1.147 1.00 65.69 198 ALA A CA 1
ATOM 1626 C C . ALA A 1 198 ? -13.881 1.391 1.588 1.00 65.69 198 ALA A C 1
ATOM 1628 O O . ALA A 1 198 ? -13.556 2.346 0.886 1.00 65.69 198 ALA A O 1
ATOM 1629 N N . VAL A 1 199 ? -14.578 1.534 2.716 1.00 57.62 199 VAL A N 1
ATOM 1630 C CA . VAL A 1 199 ? -15.086 2.822 3.205 1.00 57.62 199 VAL A CA 1
ATOM 1631 C C . VAL A 1 199 ? -14.325 3.240 4.462 1.00 57.62 199 VAL A C 1
ATOM 1633 O O . VAL A 1 199 ? -14.111 2.434 5.368 1.00 57.62 199 VAL A O 1
ATOM 1636 N N . ARG A 1 200 ? -13.946 4.521 4.526 1.00 60.75 200 ARG A N 1
ATOM 1637 C CA . ARG A 1 200 ? -13.516 5.182 5.763 1.00 60.75 200 ARG A CA 1
ATOM 1638 C C . ARG A 1 200 ? -14.750 5.392 6.639 1.00 60.75 200 ARG A C 1
ATOM 1640 O O . ARG A 1 200 ? -15.669 6.097 6.235 1.00 60.75 200 ARG A O 1
ATOM 1647 N N . ILE A 1 201 ? -14.781 4.770 7.814 1.00 57.94 201 ILE A N 1
ATOM 1648 C CA . ILE A 1 201 ? -15.854 5.001 8.786 1.00 57.94 201 ILE A CA 1
ATOM 1649 C C . ILE A 1 201 ? -15.562 6.334 9.477 1.00 57.94 201 ILE A C 1
ATOM 1651 O O . ILE A 1 201 ? -14.622 6.431 10.264 1.00 57.94 201 ILE A O 1
ATOM 1655 N N . GLU A 1 202 ? -16.351 7.354 9.157 1.00 54.28 202 GLU A N 1
ATOM 1656 C CA . GLU A 1 202 ? -16.402 8.605 9.912 1.00 54.28 202 GLU A CA 1
ATOM 1657 C C . GLU A 1 202 ? -17.546 8.499 10.918 1.00 54.28 202 GLU A C 1
ATOM 1659 O O . GLU A 1 202 ? -18.694 8.243 10.548 1.00 54.28 202 GLU A O 1
ATOM 1664 N N . MET A 1 203 ? -17.221 8.632 12.204 1.00 48.91 203 MET A N 1
ATOM 1665 C CA . MET A 1 203 ? -18.244 8.701 13.240 1.00 48.91 203 MET A CA 1
ATOM 1666 C C . MET A 1 203 ? -18.950 10.059 13.131 1.00 48.91 203 MET A C 1
ATOM 1668 O O . MET A 1 203 ? -18.261 11.079 13.077 1.00 48.91 203 MET A O 1
ATOM 1672 N N . PRO A 1 204 ? -20.294 10.098 13.089 1.00 51.97 204 PRO A N 1
ATOM 1673 C CA . PRO A 1 204 ? -21.026 11.355 13.126 1.00 51.97 204 PRO A CA 1
ATOM 1674 C C . PRO A 1 204 ? -20.743 12.104 14.434 1.00 51.97 204 PRO A C 1
ATOM 1676 O O . PRO A 1 204 ? -20.545 11.484 15.480 1.00 51.97 204 PRO A O 1
ATOM 1679 N N . GLU A 1 205 ? -20.733 13.436 14.369 1.00 54.50 205 GLU A N 1
ATOM 1680 C CA . GLU A 1 205 ? -20.544 14.291 15.543 1.00 54.50 205 GLU A CA 1
ATOM 1681 C C . GLU A 1 205 ? -21.615 13.996 16.606 1.00 54.50 205 GLU A C 1
ATOM 1683 O O . GLU A 1 205 ? -22.793 13.771 16.282 1.00 54.50 205 GLU A O 1
ATOM 1688 N N . GLU A 1 206 ? -21.202 13.990 17.878 1.00 46.97 206 GLU A N 1
ATOM 1689 C CA . GLU A 1 206 ? -22.087 13.706 19.008 1.00 46.97 206 GLU A CA 1
ATOM 1690 C C . GLU A 1 206 ? -23.345 14.588 18.948 1.00 46.97 206 GLU A C 1
ATOM 1692 O O . GLU A 1 206 ? -23.281 15.815 18.974 1.00 46.97 206 GLU A O 1
ATOM 1697 N N . GLY A 1 207 ? -24.514 13.945 18.850 1.00 57.94 207 GLY A N 1
ATOM 1698 C CA . GLY A 1 207 ? -25.816 14.619 18.783 1.00 57.94 207 GLY A CA 1
ATOM 1699 C C . GLY A 1 207 ? -26.526 14.546 17.428 1.00 57.94 207 GLY A C 1
ATOM 1700 O O . GLY A 1 207 ? -27.703 14.904 17.347 1.00 57.94 207 GLY A O 1
ATOM 1701 N N . THR A 1 208 ? -25.886 14.018 16.380 1.00 51.62 208 THR A N 1
ATOM 1702 C CA . THR A 1 208 ? -26.575 13.707 15.117 1.00 51.62 208 THR A CA 1
ATOM 1703 C C . THR A 1 208 ? -27.088 12.263 15.118 1.00 51.62 208 THR A C 1
ATOM 1705 O O . THR A 1 208 ? -26.339 11.292 15.165 1.00 51.62 208 THR A O 1
ATOM 1708 N N . HIS A 1 209 ? -28.412 12.099 15.119 1.00 57.81 209 HIS A N 1
ATOM 1709 C CA . HIS A 1 209 ? -29.048 10.788 15.010 1.00 57.81 209 HIS A CA 1
ATOM 1710 C C . HIS A 1 209 ? -28.933 10.288 13.565 1.00 57.81 209 HIS A C 1
ATOM 1712 O O . HIS A 1 209 ? -29.238 11.025 12.627 1.00 57.81 209 HIS A O 1
ATOM 1718 N N . MET A 1 210 ? -28.539 9.025 13.371 1.00 46.56 210 MET A N 1
ATOM 1719 C CA . MET A 1 210 ? -28.669 8.386 12.061 1.00 46.56 210 MET A CA 1
ATOM 1720 C C . MET A 1 210 ? -30.156 8.299 11.727 1.00 46.56 210 MET A C 1
ATOM 1722 O O . MET A 1 210 ? -30.899 7.539 12.351 1.00 46.56 210 MET A O 1
ATOM 1726 N N . GLY A 1 211 ? -30.604 9.125 10.782 1.00 47.62 211 GLY A N 1
ATOM 1727 C CA . GLY A 1 211 ? -31.971 9.084 10.288 1.00 47.62 211 GLY A CA 1
ATOM 1728 C C . GLY A 1 211 ? -32.279 7.677 9.791 1.00 47.62 211 GLY A C 1
ATOM 1729 O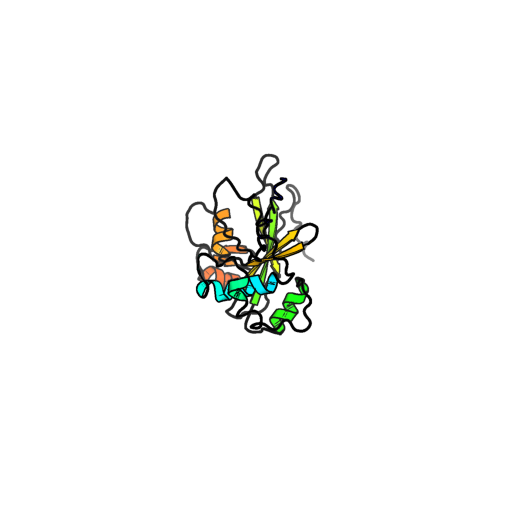 O . GLY A 1 211 ? -31.646 7.192 8.854 1.00 47.62 211 GLY A O 1
ATOM 1730 N N . LEU A 1 212 ? -33.231 7.007 10.441 1.00 34.50 212 LEU A N 1
ATOM 1731 C CA . LEU A 1 212 ? -33.770 5.748 9.944 1.00 34.50 212 LEU A CA 1
ATOM 1732 C C . LEU A 1 212 ? -34.297 5.993 8.521 1.00 34.50 212 LEU A C 1
ATOM 1734 O O . LEU A 1 212 ? -35.038 6.963 8.328 1.00 34.50 212 LEU A O 1
ATOM 1738 N N . PRO A 1 213 ? -33.947 5.154 7.529 1.00 38.91 213 PRO A N 1
ATOM 1739 C CA . PRO A 1 213 ? -34.556 5.261 6.215 1.00 38.91 213 PRO A CA 1
ATOM 1740 C C . PRO A 1 213 ? -36.069 5.099 6.380 1.00 38.91 213 PRO A C 1
ATOM 1742 O O . PRO A 1 213 ? -36.550 4.084 6.887 1.00 38.91 213 PRO A O 1
ATOM 1745 N N . GLN A 1 214 ? -36.810 6.145 6.014 1.00 37.72 214 GLN A N 1
ATOM 1746 C CA . GLN A 1 214 ? -38.267 6.116 5.981 1.00 37.72 214 GLN A CA 1
ATOM 1747 C C . GLN A 1 214 ? -38.688 5.027 4.979 1.00 37.72 214 GLN A C 1
ATOM 1749 O O . GLN A 1 214 ? -38.187 5.038 3.851 1.00 37.72 214 GLN A O 1
ATOM 1754 N N . PRO A 1 215 ? -39.556 4.076 5.364 1.00 44.84 215 PRO A N 1
ATOM 1755 C CA . PRO A 1 215 ? -40.094 3.114 4.416 1.00 44.84 215 PRO A CA 1
ATOM 1756 C C . PRO A 1 215 ? -40.937 3.844 3.362 1.00 44.84 215 PRO A C 1
ATOM 1758 O O . PRO A 1 215 ? -41.661 4.786 3.689 1.00 44.84 215 PRO A O 1
ATOM 1761 N N . CYS A 1 216 ? -40.779 3.410 2.111 1.00 47.62 216 CYS A N 1
ATOM 1762 C CA . CYS A 1 216 ? -41.489 3.896 0.930 1.00 47.62 216 CYS A CA 1
ATOM 1763 C C . CYS A 1 216 ? -43.010 3.766 1.063 1.00 47.62 216 CYS A C 1
ATOM 1765 O O . CYS A 1 216 ? -43.458 2.729 1.609 1.00 47.62 216 CYS A O 1
#

Foldseek 3Di:
DDDDDDDDDDDDDPQFAWAAEDDDDDDDDDPVPPPPRDPPDLVQVLQQVLLQVCVVVFDVVRSGGSVRSVVCSPVFDCPPADGPGDPVCVVVRCVRVVQEWEWEKEWDFDDPDPPGGTDIDIATPDGGLDPHDHYWYWYWDDDPPGIHIHTYNDPQSNVVSVPDPDDQRWDADSQARDTDNDPVVVVVVCVVSSVDGSDDDDDDDPPDDDDDPDDD

Nearest PDB structures (foldseek):
  5u2h-assembly2_B  TM=2.452E-01  e=1.760E+00  Ailuropoda melanoleuca

Sequence (216 aa):
MGLTGHSKEPPQQEDTPVVGEYCGENNHERTSKKSRRKNTDQECLRWAILSALHHEEVDKNCTKRVGQYKKWADEFNFDGIEFPVSLKAIDKFERQNTDLNINVFGFDGVKKGEDEEEDLQIYPLRISKNTGSRHVDLLFLTNESKQHYCWIKSLSRLLSCQISEHGHELFFCRRCLSHFSRQDILDEHMEYCSQKDAVRIEMPEEGTHMGLPQPC

Secondary structure (DSSP, 8-state):
-------PPPPP-----B--EE-----SS-----------SS-HHHHHHHHHHHTTSS-TTSTTBGGGTGGGTTSS--TT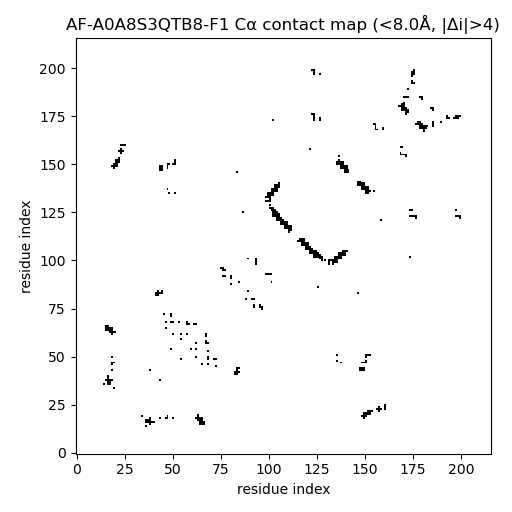-PSSPPHHHHHHHHHH-TT-EEEEEEEEEEESSTTS-EEEEEEEEE--S---S-EEEEEEEEETTEEEEEEES-HHHHHHHHH-SS-PPPEE-TTT--EESSHHHHHHHHHHHTTS-----PPPPTT---PPPPP-

Mean predicted aligned error: 13.23 Å

Radius of gyration: 21.92 Å; Cα contacts (8 Å, |Δi|>4): 269; chains: 1; bounding box: 101×50×46 Å

Solvent-accessible surface area (backbone atoms only — not comparable to full-atom values): 13872 Å² total; per-residue (Å²): 142,82,84,83,80,80,79,76,79,77,81,81,80,79,82,73,37,42,43,49,72,61,78,67,70,93,63,103,75,80,83,82,70,64,87,76,63,63,46,82,61,56,51,36,59,60,47,18,52,48,46,71,74,41,50,86,81,41,60,81,94,48,62,45,35,44,78,75,49,55,89,54,67,79,76,64,61,56,86,96,58,65,75,62,72,48,80,77,52,47,61,55,37,34,71,64,36,82,76,47,37,58,31,34,27,36,69,47,76,42,64,88,45,99,90,46,72,67,42,80,46,74,45,68,76,41,72,52,89,68,85,67,90,45,68,45,45,29,38,52,46,78,53,103,86,47,80,42,39,20,25,44,85,47,65,41,53,46,53,38,67,78,74,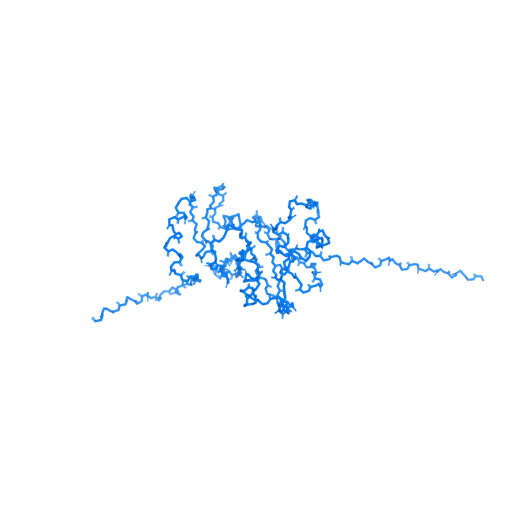49,95,72,85,65,77,46,40,60,41,80,53,69,67,50,73,30,81,44,65,68,62,46,55,58,48,45,71,61,52,72,78,47,79,68,58,84,86,74,80,73,63,93,88,64,76,82,77,73,83,77,82,131